Protein AF-A0A7R9KMV4-F1 (afdb_monomer)

Radius of gyration: 22.91 Å; Cα contacts (8 Å, |Δi|>4): 499; chains: 1; bounding box: 48×68×68 Å

Sequence (290 aa):
MDTVSEEDNFEALSLLNDKVLVESAANPLMDVWLGDESTVEQVLDVPVWSYELTEAKFDTLVHFEEFMIECENLLQQQLLSYEYNTFNSFLQFYQNFKKAKKSNKSLPLLDFVSNYKSRISRDSLSCVGLSISLIRKLRQMYTRFSRSIALVSCEESVKDVGAYSMQSPNNVKEHCLVCIKICIEGKREGYVLLDPGYHVSRPIIVMEDLVYPNTSWFTSSSNDKVVKEYCYQLIDHQFIGWKVRETRNGCQDEWMNLVYVKRQFAKCLTITEKRSLIYLLKSLVIRNRK

Solvent-accessible surface area (backbone atoms only — not comparable to full-atom values): 16318 Å² total; per-residue (Å²): 140,82,88,85,69,87,66,73,67,58,59,67,62,58,67,67,73,78,75,77,85,67,78,83,68,80,56,80,77,70,77,72,69,57,78,57,74,72,59,51,50,72,50,40,59,81,90,46,64,65,56,67,53,38,67,35,76,24,85,36,70,66,62,43,51,57,52,47,53,54,52,28,53,52,50,40,51,47,62,72,73,47,57,37,23,35,51,56,50,33,53,52,52,52,52,51,49,55,55,51,34,72,78,35,77,83,62,50,68,66,63,50,52,54,70,54,79,58,75,78,43,95,88,18,18,41,28,63,40,42,29,51,56,50,50,54,54,51,34,68,76,37,55,94,34,43,60,13,48,37,47,21,41,24,34,70,72,51,87,52,73,92,76,60,50,88,84,40,82,87,58,61,45,71,42,40,30,32,34,29,35,33,25,37,59,84,74,49,50,33,36,40,38,42,33,59,49,78,63,48,71,52,70,41,31,32,31,76,84,65,47,87,83,33,39,63,77,42,79,76,46,74,55,102,58,40,40,32,32,38,35,52,41,69,75,53,94,46,33,34,37,37,38,39,38,40,36,44,84,86,46,76,50,75,49,35,24,44,33,40,64,42,37,27,44,66,43,47,46,55,31,29,50,35,43,50,59,68,49,62,75,85,48,58,42,76,52,71,88,126

Nearest PDB structures (foldseek):
  3bdr-assembly1_A-2  TM=3.701E-01  e=1.366E-01  Synechococcus elongatus
  1ck3-assembly1_A  TM=3.708E-01  e=4.751E-01  Escherichia coli
  5eua-assembly2_B  TM=3.567E-01  e=4.490E-01  Pseudomonas aeruginosa
  4rx2-assembly7_G  TM=3.668E-01  e=7.064E-01  Escherichia coli
  4rx2-assembly8_H  TM=3.661E-01  e=7.911E-01  Escherichia coli

Mean predicted aligned error: 9.51 Å

Foldseek 3Di:
DDDDDPPVVVVVVVVVVPPPPDDDPPPPVVLQAQDDPVSLLVLFDFWDFDDFFDAPEAQAPVSVVVVQVVLLVLLLVLQVVDWAFCQVQLVVLVVVVVVVCVVPVPDDSSNSLSPDFFDDDRNHDAQVRSQVVSLVVSCVVCVVQNRQKAKWFKFPQDPDPPPDDSRPSPGARQHIWIKGWHDYNNHKTWIWTRGSNLPQSHIAIETQVCDPVHDAKDWRDDDPFKTKIWGWYDPDPFWIWIKIWIQGPNDIDIGIMIIGRGGHGDRCRSGNSSCLNRPDPVSRDTDHDD

Organism: NCBI:txid1979941

Structure (mmCIF, N/CA/C/O backbone):
data_AF-A0A7R9KMV4-F1
#
_entry.id   AF-A0A7R9KMV4-F1
#
loop_
_atom_site.group_PDB
_atom_site.id
_atom_site.type_symbol
_atom_site.label_atom_id
_atom_site.label_alt_id
_atom_site.label_comp_id
_atom_site.label_asym_id
_atom_site.label_entity_id
_atom_site.label_seq_id
_atom_site.pdbx_PDB_ins_code
_atom_site.Cartn_x
_atom_site.Cartn_y
_atom_site.Cartn_z
_atom_site.occupancy
_atom_site.B_iso_or_equiv
_atom_site.auth_seq_id
_atom_site.auth_comp_id
_atom_site.auth_asym_id
_atom_site.auth_atom_id
_atom_site.pdbx_PDB_model_num
ATOM 1 N N . MET A 1 1 ? -17.378 51.152 -34.901 1.00 34.78 1 MET A N 1
ATOM 2 C CA . MET A 1 1 ? -16.711 50.988 -36.203 1.00 34.78 1 MET A CA 1
ATOM 3 C C . MET A 1 1 ? -15.228 51.017 -35.883 1.00 34.78 1 MET A C 1
ATOM 5 O O . MET A 1 1 ? -14.754 52.068 -35.488 1.00 34.78 1 MET A O 1
ATOM 9 N N . ASP A 1 2 ? -14.518 49.900 -35.763 1.00 30.31 2 ASP A N 1
ATOM 10 C CA . ASP A 1 2 ? -14.729 48.623 -36.442 1.00 30.31 2 ASP A CA 1
ATOM 11 C C . ASP A 1 2 ? -14.368 47.412 -35.577 1.00 30.31 2 ASP A C 1
ATOM 13 O O . ASP A 1 2 ? -13.451 47.428 -34.760 1.00 30.31 2 ASP A O 1
ATOM 17 N N . THR A 1 3 ? -15.182 46.381 -35.768 1.00 34.19 3 THR A N 1
ATOM 18 C CA . THR A 1 3 ? -15.033 44.999 -35.327 1.00 34.19 3 THR A CA 1
ATOM 19 C C . THR A 1 3 ? -13.904 44.330 -36.104 1.00 34.19 3 THR A C 1
ATOM 21 O O . THR A 1 3 ? -13.946 44.325 -37.332 1.00 34.19 3 THR A O 1
ATOM 24 N N . VAL A 1 4 ? -12.948 43.717 -35.407 1.00 32.62 4 VAL A N 1
ATOM 25 C CA . VAL A 1 4 ? -12.066 42.705 -36.004 1.00 32.62 4 VAL A CA 1
ATOM 26 C C . VAL A 1 4 ? -12.591 41.344 -35.554 1.00 32.62 4 VAL A C 1
ATOM 28 O O . VAL A 1 4 ? -12.747 41.094 -34.360 1.00 32.62 4 VAL A O 1
ATOM 31 N N . SER A 1 5 ? -12.980 40.543 -36.540 1.00 33.44 5 SER A N 1
ATOM 32 C CA . SER A 1 5 ? -13.696 39.271 -36.464 1.00 33.44 5 SER A CA 1
ATOM 33 C C . SER A 1 5 ? -12.837 38.121 -35.933 1.00 33.44 5 SER A C 1
ATOM 35 O O . SER A 1 5 ? -11.661 38.003 -36.259 1.00 33.44 5 SER A O 1
ATOM 37 N N . GLU A 1 6 ? -13.466 37.219 -35.176 1.00 35.38 6 GLU A N 1
ATOM 38 C CA . GLU A 1 6 ? -12.900 35.973 -34.627 1.00 35.38 6 GLU A CA 1
ATOM 39 C C . GLU A 1 6 ? -12.512 34.912 -35.687 1.00 35.38 6 GLU A C 1
ATOM 41 O O . GLU A 1 6 ? -12.097 33.812 -35.328 1.00 35.38 6 GLU A O 1
ATOM 46 N N . GLU A 1 7 ? -12.590 35.221 -36.985 1.00 38.09 7 GLU A N 1
ATOM 47 C CA . GLU A 1 7 ? -12.263 34.284 -38.074 1.00 38.09 7 GLU A CA 1
ATOM 48 C C . GLU A 1 7 ? -10.771 34.275 -38.468 1.00 38.09 7 GLU A C 1
ATOM 50 O O . GLU A 1 7 ? -10.280 33.252 -38.943 1.00 38.09 7 GLU A O 1
ATOM 55 N N . ASP A 1 8 ? -9.992 35.317 -38.149 1.00 32.09 8 ASP A N 1
ATOM 56 C CA . ASP A 1 8 ? -8.563 35.386 -38.525 1.00 32.09 8 ASP A CA 1
ATOM 57 C C . ASP A 1 8 ? -7.631 34.553 -37.620 1.00 32.09 8 ASP A C 1
ATOM 59 O O . ASP A 1 8 ? -6.451 34.361 -37.921 1.00 32.09 8 ASP A O 1
ATOM 63 N N . ASN A 1 9 ? -8.144 34.002 -36.514 1.00 34.03 9 ASN A N 1
ATOM 64 C CA . ASN A 1 9 ? -7.362 33.156 -35.602 1.00 34.03 9 ASN A CA 1
ATOM 65 C C . ASN A 1 9 ? -7.438 31.654 -35.936 1.00 34.03 9 ASN A C 1
ATOM 67 O O . ASN A 1 9 ? -6.667 30.866 -35.384 1.00 34.03 9 ASN A O 1
ATOM 71 N N . PHE A 1 10 ? -8.337 31.242 -36.839 1.00 31.05 10 PHE A N 1
ATOM 72 C CA . PHE A 1 10 ? -8.499 29.834 -37.222 1.00 31.05 10 PHE A CA 1
ATOM 73 C C . PHE A 1 10 ? -7.605 29.414 -38.401 1.00 31.05 10 PHE A C 1
ATOM 75 O O . PHE A 1 10 ? -7.193 28.254 -38.466 1.00 31.05 10 PHE A O 1
ATOM 82 N N . GLU A 1 11 ? -7.200 30.337 -39.279 1.00 32.22 11 GLU A N 1
ATOM 83 C CA . GLU A 1 11 ? -6.278 30.017 -40.382 1.00 32.22 11 GLU A CA 1
ATOM 84 C C . GLU A 1 11 ? -4.815 29.884 -39.929 1.00 32.22 11 GLU A C 1
ATOM 86 O O . GLU A 1 11 ? -4.096 29.013 -40.429 1.00 32.22 11 GLU A O 1
ATOM 91 N N . ALA A 1 12 ? -4.386 30.635 -38.907 1.00 30.56 12 ALA A N 1
ATOM 92 C CA . ALA A 1 12 ? -3.025 30.548 -38.364 1.00 30.56 12 ALA A CA 1
ATOM 93 C C . ALA A 1 12 ? -2.737 29.220 -37.630 1.00 30.56 12 ALA A C 1
ATOM 95 O O . ALA A 1 12 ? -1.588 28.782 -37.573 1.00 30.56 12 ALA A O 1
ATOM 96 N N . LEU A 1 13 ? -3.771 28.545 -37.112 1.00 29.30 13 LEU A N 1
ATOM 97 C CA . LEU A 1 13 ? -3.656 27.232 -36.462 1.00 29.30 13 LEU A CA 1
ATOM 98 C C . LEU A 1 13 ? -3.718 26.057 -37.451 1.00 29.30 13 LEU A C 1
ATOM 100 O O . LEU A 1 13 ? -3.206 24.982 -37.142 1.00 29.30 13 LEU A O 1
ATOM 104 N N . SER A 1 14 ? -4.276 26.255 -38.651 1.00 30.09 14 SER A N 1
ATOM 105 C CA . SER A 1 14 ? -4.296 25.221 -39.699 1.00 30.09 14 SER A CA 1
ATOM 106 C C . SER A 1 14 ? -2.956 25.098 -40.441 1.00 30.09 14 SER A C 1
ATOM 108 O O . SER A 1 14 ? -2.547 24.000 -40.807 1.00 30.09 14 SER A O 1
ATOM 110 N N . LEU A 1 15 ? -2.203 26.198 -40.561 1.00 28.69 15 LEU A N 1
ATOM 111 C CA . LEU A 1 15 ? -0.909 26.245 -41.257 1.00 28.69 15 LEU A CA 1
ATOM 112 C C . LEU A 1 15 ? 0.286 25.770 -40.409 1.00 28.69 15 LEU A C 1
ATOM 114 O O . LEU A 1 15 ? 1.384 25.587 -40.937 1.00 28.69 15 LEU A O 1
ATOM 118 N N . LEU A 1 16 ? 0.081 25.528 -39.110 1.00 28.36 16 LEU A N 1
ATOM 119 C CA . LEU A 1 16 ? 1.081 24.946 -38.205 1.00 28.36 16 LEU A CA 1
ATOM 120 C C . LEU A 1 16 ? 1.081 23.406 -38.205 1.00 28.36 16 LEU A C 1
ATOM 122 O O . LEU A 1 16 ? 2.042 22.811 -37.719 1.00 28.36 16 LEU A O 1
ATOM 126 N N . ASN A 1 17 ? 0.064 22.764 -38.793 1.00 29.25 17 ASN A N 1
ATOM 127 C CA . ASN A 1 17 ? -0.030 21.301 -38.870 1.00 29.25 17 ASN A CA 1
ATOM 128 C C . ASN A 1 17 ? 0.639 20.680 -40.113 1.00 29.25 17 ASN A C 1
ATOM 130 O O . ASN A 1 17 ? 0.925 19.487 -40.090 1.00 29.25 17 ASN A O 1
ATOM 134 N N . ASP A 1 18 ? 0.974 21.464 -41.146 1.00 29.83 18 ASP A N 1
ATOM 135 C CA . ASP A 1 18 ? 1.404 20.916 -42.449 1.00 29.83 18 ASP A CA 1
ATOM 136 C C . ASP A 1 18 ? 2.897 21.092 -42.796 1.00 29.83 18 ASP A C 1
ATOM 138 O O . ASP A 1 18 ? 3.320 20.793 -43.914 1.00 29.83 18 ASP A O 1
ATOM 142 N N . LYS A 1 19 ? 3.754 21.528 -41.859 1.00 30.42 19 LYS A N 1
ATOM 143 C CA . LYS A 1 19 ? 5.205 21.691 -42.121 1.00 30.42 19 LYS A CA 1
ATOM 144 C C . LYS A 1 19 ? 6.145 21.190 -41.024 1.00 30.42 19 LYS A C 1
ATOM 146 O O . LYS A 1 19 ? 7.187 21.786 -40.766 1.00 30.42 19 LYS A O 1
ATOM 151 N N . VAL A 1 20 ? 5.847 20.023 -40.460 1.00 29.22 20 VAL A N 1
ATOM 152 C CA . VAL A 1 20 ? 6.856 19.209 -39.759 1.00 29.22 20 VAL A CA 1
ATOM 153 C C . VAL A 1 20 ? 6.939 17.835 -40.428 1.00 29.22 20 VAL A C 1
ATOM 155 O O . VAL A 1 20 ? 6.705 16.794 -39.827 1.00 29.22 20 VAL A O 1
ATOM 158 N N . LEU A 1 21 ? 7.304 17.836 -41.715 1.00 29.38 21 LEU A N 1
ATOM 159 C CA . LEU A 1 21 ? 7.991 16.698 -42.327 1.00 29.38 21 LEU A CA 1
ATOM 160 C C . LEU A 1 21 ? 9.414 16.678 -41.760 1.00 29.38 21 LEU A C 1
ATOM 162 O O . LEU A 1 21 ? 10.356 17.190 -42.360 1.00 29.38 21 LEU A O 1
ATOM 166 N N . VAL A 1 22 ? 9.550 16.138 -40.551 1.00 29.02 22 VAL A N 1
ATOM 167 C CA . VAL A 1 22 ? 10.846 15.718 -40.024 1.00 29.02 22 VAL A CA 1
ATOM 168 C C . VAL A 1 22 ? 11.138 14.369 -40.657 1.00 29.02 22 VAL A C 1
ATOM 170 O O . VAL A 1 22 ? 10.465 13.378 -40.376 1.00 29.02 22 VAL A O 1
ATOM 173 N N . GLU A 1 23 ? 12.129 14.357 -41.545 1.00 26.62 23 GLU A N 1
ATOM 174 C CA . GLU A 1 23 ? 12.799 13.141 -41.991 1.00 26.62 23 GLU A CA 1
ATOM 175 C C . GLU A 1 23 ? 13.057 12.234 -40.784 1.00 26.62 23 GLU A C 1
ATOM 177 O O . GLU A 1 23 ? 13.627 12.652 -39.771 1.00 26.62 23 GLU A O 1
ATOM 182 N N . SER A 1 24 ? 12.586 10.991 -40.879 1.00 33.09 24 SER A N 1
ATOM 183 C CA . SER A 1 24 ? 12.636 10.008 -39.806 1.00 33.09 24 SER A CA 1
ATOM 184 C C . SER A 1 24 ? 14.079 9.587 -39.512 1.00 33.09 24 SER A C 1
ATOM 186 O O . SER A 1 24 ? 14.555 8.544 -39.963 1.00 33.09 24 SER A O 1
ATOM 188 N N . ALA A 1 25 ? 14.781 10.365 -38.699 1.00 30.97 25 ALA A N 1
ATOM 189 C CA . ALA A 1 25 ? 15.818 9.810 -37.852 1.00 30.97 25 ALA A CA 1
ATOM 190 C C . ALA A 1 25 ? 15.092 9.067 -36.723 1.00 30.97 25 ALA A C 1
ATOM 192 O O . ALA A 1 25 ? 14.389 9.690 -35.927 1.00 30.97 25 ALA A O 1
ATOM 193 N N . ALA A 1 26 ? 15.194 7.734 -36.704 1.00 33.78 26 ALA A N 1
ATOM 194 C CA . ALA A 1 26 ? 14.570 6.876 -35.700 1.00 33.78 26 ALA A CA 1
ATOM 195 C C . ALA A 1 26 ? 14.768 7.465 -34.294 1.00 33.78 26 ALA A C 1
ATOM 197 O O . ALA A 1 26 ? 15.895 7.557 -33.802 1.00 33.78 26 ALA A O 1
ATOM 198 N N . ASN A 1 27 ? 13.675 7.912 -33.673 1.00 34.12 27 ASN A N 1
ATOM 199 C CA . ASN A 1 27 ? 13.709 8.484 -32.338 1.00 34.12 27 ASN A CA 1
ATOM 200 C C . ASN A 1 27 ? 14.067 7.350 -31.356 1.00 34.12 27 ASN A C 1
ATOM 202 O O . ASN A 1 27 ? 13.247 6.452 -31.165 1.00 34.12 27 ASN A O 1
ATOM 206 N N . PRO A 1 28 ? 15.250 7.340 -30.712 1.00 40.59 28 PRO A N 1
ATOM 207 C CA . PRO A 1 28 ? 15.721 6.189 -29.928 1.00 40.59 28 PRO A CA 1
ATOM 208 C C . PRO A 1 28 ? 14.889 5.898 -28.670 1.00 40.59 28 PRO A C 1
ATOM 210 O O . PRO A 1 28 ? 15.151 4.914 -27.974 1.00 40.59 28 PRO A O 1
ATOM 213 N N . LEU A 1 29 ? 13.947 6.789 -28.340 1.00 37.91 29 LEU A N 1
ATOM 214 C CA . LEU A 1 29 ? 12.967 6.635 -27.267 1.00 37.91 29 LEU A CA 1
ATOM 215 C C . LEU A 1 29 ? 11.721 5.846 -27.713 1.00 37.91 29 LEU A C 1
ATOM 217 O O . LEU A 1 29 ? 11.036 5.289 -26.863 1.00 37.91 29 LEU A O 1
ATOM 221 N N . MET A 1 30 ? 11.446 5.755 -29.021 1.00 36.53 30 MET A N 1
ATOM 222 C CA . MET A 1 30 ? 10.344 4.956 -29.583 1.00 36.53 30 MET A CA 1
ATOM 223 C C . MET A 1 30 ? 10.686 3.455 -29.698 1.00 36.53 30 MET A C 1
ATOM 225 O O . MET A 1 30 ? 9.795 2.623 -29.802 1.00 36.53 30 MET A O 1
ATOM 229 N N . ASP A 1 31 ? 11.962 3.079 -29.594 1.00 38.81 31 ASP A N 1
ATOM 230 C CA . ASP A 1 31 ? 12.408 1.676 -29.675 1.00 38.81 31 ASP A CA 1
ATOM 231 C C . ASP A 1 31 ? 12.266 0.890 -28.350 1.00 38.81 31 ASP A C 1
ATOM 233 O O . ASP A 1 31 ? 12.682 -0.267 -28.262 1.00 38.81 31 ASP A O 1
ATOM 237 N N . VAL A 1 32 ? 11.735 1.514 -27.291 1.00 49.75 32 VAL A N 1
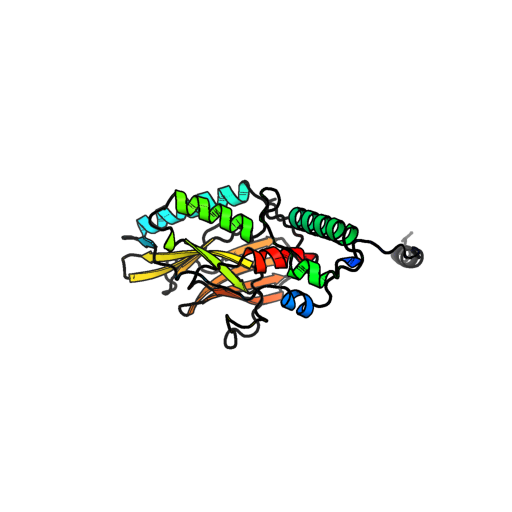ATOM 238 C CA . VAL A 1 32 ? 11.597 0.914 -25.943 1.00 49.75 32 VAL A CA 1
ATOM 239 C C . VAL A 1 32 ? 10.159 0.448 -25.665 1.00 49.75 32 VAL A C 1
ATOM 241 O O . VAL A 1 32 ? 9.848 -0.023 -24.575 1.00 49.75 32 VAL A O 1
ATOM 244 N N . TRP A 1 33 ? 9.265 0.553 -26.647 1.00 54.38 33 TRP A N 1
ATOM 245 C CA . TRP A 1 33 ? 7.858 0.211 -26.471 1.00 54.38 33 TRP A CA 1
ATOM 246 C C . TRP A 1 33 ? 7.615 -1.286 -26.657 1.00 54.38 33 TRP A C 1
ATOM 248 O O . TRP A 1 33 ? 7.726 -1.825 -27.757 1.00 54.38 33 TRP A O 1
ATOM 258 N N . LEU A 1 34 ? 7.268 -1.959 -25.561 1.00 50.22 34 LEU A N 1
ATOM 259 C CA . LEU A 1 34 ? 6.849 -3.357 -25.547 1.00 50.22 34 LEU A CA 1
ATOM 260 C C . LEU A 1 34 ? 5.349 -3.485 -25.845 1.00 50.22 34 LEU A C 1
ATOM 262 O O . LEU A 1 34 ? 4.592 -3.857 -24.963 1.00 50.22 34 LEU A O 1
ATOM 266 N N . GLY A 1 35 ? 4.933 -3.186 -27.078 1.00 51.22 35 GLY A N 1
ATOM 267 C CA . GLY A 1 35 ? 3.621 -3.597 -27.603 1.00 51.22 35 GLY A CA 1
ATOM 268 C C . GLY A 1 35 ? 2.397 -3.253 -26.735 1.00 51.22 35 GLY A C 1
ATOM 269 O O . GLY A 1 35 ? 2.395 -2.274 -25.990 1.00 51.22 35 GLY A O 1
ATOM 270 N N . ASP A 1 36 ? 1.327 -4.034 -26.896 1.00 55.69 36 ASP A N 1
ATOM 271 C CA . ASP A 1 36 ? 0.109 -3.934 -26.086 1.00 55.69 36 ASP A CA 1
ATOM 272 C C . ASP A 1 36 ? 0.334 -4.404 -24.631 1.00 55.69 36 ASP A C 1
ATOM 274 O O . ASP A 1 36 ? 1.331 -5.052 -24.306 1.00 55.69 36 ASP A O 1
ATOM 278 N N . GLU A 1 37 ? -0.604 -4.090 -23.732 1.00 59.38 37 GLU A N 1
ATOM 279 C CA . GLU A 1 37 ? -0.518 -4.458 -22.306 1.00 59.38 37 GLU A CA 1
ATOM 280 C C . GLU A 1 37 ? -0.293 -5.965 -22.090 1.00 59.38 37 GLU A C 1
ATOM 282 O O . GLU A 1 37 ? 0.432 -6.354 -21.173 1.00 59.38 37 GLU A O 1
ATOM 287 N N . SER A 1 38 ? -0.812 -6.804 -22.993 1.00 60.34 38 SER A N 1
ATOM 288 C CA . SER A 1 38 ? -0.684 -8.262 -22.930 1.00 60.34 38 SER A CA 1
ATOM 289 C C . SER A 1 38 ? 0.759 -8.750 -23.098 1.00 60.34 38 SER A C 1
ATOM 291 O O . SER A 1 38 ? 1.150 -9.768 -22.526 1.00 60.34 38 SER A O 1
ATOM 293 N N . THR A 1 39 ? 1.585 -8.008 -23.838 1.00 66.56 39 THR A N 1
ATOM 294 C CA . THR A 1 39 ? 3.001 -8.330 -24.065 1.00 66.56 39 THR A CA 1
ATOM 295 C C . THR A 1 39 ? 3.858 -7.981 -22.844 1.00 66.56 39 THR A C 1
ATOM 297 O O . THR A 1 39 ? 4.822 -8.679 -22.519 1.00 66.56 39 THR A O 1
ATOM 300 N N . VAL A 1 40 ? 3.479 -6.926 -22.119 1.00 64.62 40 VAL A N 1
ATOM 301 C CA . VAL A 1 40 ? 4.131 -6.493 -20.874 1.00 64.62 40 VAL A CA 1
ATOM 302 C C . VAL A 1 40 ? 3.860 -7.466 -19.725 1.00 64.62 40 VAL A C 1
ATOM 304 O O . VAL A 1 40 ? 4.732 -7.698 -18.890 1.00 64.62 40 VAL A O 1
ATOM 307 N N . GLU A 1 41 ? 2.674 -8.063 -19.674 1.00 70.25 41 GLU A N 1
ATOM 308 C CA . GLU A 1 41 ? 2.300 -9.013 -18.621 1.00 70.25 41 GLU A CA 1
ATOM 309 C C . GLU A 1 41 ? 3.073 -10.331 -18.711 1.00 70.25 41 GLU A C 1
ATOM 311 O O . GLU A 1 41 ? 3.470 -10.886 -17.687 1.00 70.25 41 GLU A O 1
ATOM 316 N N . GLN A 1 42 ? 3.395 -10.780 -19.926 1.00 74.25 42 GLN A N 1
ATOM 317 C CA . GLN A 1 42 ? 4.130 -12.027 -20.169 1.00 74.25 42 GLN A CA 1
ATOM 318 C C . GLN A 1 42 ? 5.558 -12.032 -19.604 1.00 74.25 42 GLN A C 1
ATOM 320 O O . GLN A 1 42 ? 6.136 -13.097 -19.392 1.00 74.25 42 GLN A O 1
ATOM 325 N N . VAL A 1 43 ? 6.143 -10.855 -19.366 1.00 79.81 43 VAL A N 1
ATOM 326 C CA . VAL A 1 43 ? 7.521 -10.711 -18.866 1.00 79.81 43 VAL A CA 1
ATOM 327 C C . VAL A 1 43 ? 7.597 -10.426 -17.363 1.00 79.81 43 VAL A C 1
ATOM 329 O O . VAL A 1 43 ? 8.699 -10.253 -16.819 1.00 79.81 43 VAL A O 1
ATOM 332 N N . LEU A 1 44 ? 6.451 -10.353 -16.680 1.00 83.06 44 LEU A N 1
ATOM 333 C CA . LEU A 1 44 ? 6.371 -10.229 -15.227 1.00 83.06 44 LEU A CA 1
ATOM 334 C C . LEU A 1 44 ? 6.390 -11.610 -14.564 1.00 83.06 44 LEU A C 1
ATOM 336 O O . LEU A 1 44 ? 5.920 -12.607 -15.103 1.00 83.06 44 LEU A O 1
ATOM 340 N N . ASP A 1 45 ? 6.948 -11.662 -13.358 1.00 84.06 45 ASP A N 1
ATOM 341 C CA . ASP A 1 45 ? 6.909 -12.871 -12.541 1.00 84.06 45 ASP A CA 1
ATOM 342 C C . ASP A 1 45 ? 5.474 -13.208 -12.103 1.00 84.06 45 ASP A C 1
ATOM 344 O O . ASP A 1 45 ? 4.662 -12.321 -11.841 1.00 84.06 45 ASP A O 1
ATOM 348 N N . VAL A 1 46 ? 5.203 -14.494 -11.861 1.00 84.06 46 VAL A N 1
ATOM 349 C CA . VAL A 1 46 ? 3.982 -14.909 -11.154 1.00 84.06 46 VAL A CA 1
ATOM 350 C C . VAL A 1 46 ? 4.002 -14.368 -9.712 1.00 84.06 46 VAL A C 1
ATOM 352 O O . VAL A 1 46 ? 5.027 -14.514 -9.025 1.00 84.06 46 VAL A O 1
ATOM 355 N N . PRO A 1 47 ? 2.891 -13.784 -9.219 1.00 86.06 47 PRO A N 1
ATOM 356 C CA . PRO A 1 47 ? 2.740 -13.367 -7.830 1.00 86.06 47 PRO A CA 1
ATOM 357 C C . PRO A 1 47 ? 3.083 -14.462 -6.814 1.00 86.06 47 PRO A C 1
ATOM 359 O O . PRO A 1 47 ? 2.663 -15.611 -6.932 1.00 86.06 47 PRO A O 1
ATOM 362 N N . VAL A 1 48 ? 3.846 -14.090 -5.782 1.00 88.94 48 VAL A N 1
ATOM 363 C CA . VAL A 1 48 ? 4.188 -14.970 -4.657 1.00 88.94 48 VAL A CA 1
ATOM 364 C C . VAL A 1 48 ? 3.950 -14.235 -3.348 1.00 88.94 48 VAL A C 1
ATOM 366 O O . VAL A 1 48 ? 4.359 -13.080 -3.176 1.00 88.94 48 VAL A O 1
ATOM 369 N N . TRP A 1 49 ? 3.342 -14.951 -2.408 1.00 91.81 49 TRP A N 1
ATOM 370 C CA . TRP A 1 49 ? 3.079 -14.487 -1.055 1.00 91.81 49 TRP A CA 1
ATOM 371 C C . TRP A 1 49 ? 3.867 -15.310 -0.045 1.00 91.81 49 TRP A C 1
ATOM 373 O O . TRP A 1 49 ? 4.016 -16.521 -0.210 1.00 91.81 49 TRP A O 1
ATOM 383 N N . SER A 1 50 ? 4.384 -14.653 0.991 1.00 93.06 50 SER A N 1
ATOM 384 C CA . SER A 1 50 ? 5.167 -15.312 2.036 1.00 93.06 50 SER A CA 1
ATOM 385 C C . SER A 1 50 ? 4.267 -15.775 3.189 1.00 93.06 50 SER A C 1
ATOM 387 O O . SER A 1 50 ? 3.447 -16.678 3.016 1.00 93.06 50 SER A O 1
ATOM 389 N N . TYR A 1 51 ? 4.419 -15.194 4.376 1.00 93.38 51 TYR A N 1
ATOM 390 C CA . TYR A 1 51 ? 3.665 -15.576 5.564 1.00 93.38 51 TYR A CA 1
ATOM 391 C C . TYR A 1 51 ? 2.327 -14.845 5.657 1.00 93.38 51 TYR A C 1
ATOM 393 O O . TYR A 1 51 ? 2.144 -13.745 5.133 1.00 93.38 51 TYR A O 1
ATOM 401 N N . GLU A 1 52 ? 1.412 -15.487 6.374 1.00 96.31 52 GLU A N 1
ATOM 402 C CA . GLU A 1 52 ? 0.150 -14.913 6.827 1.00 96.31 52 GLU A CA 1
ATOM 403 C C . GLU A 1 52 ? 0.382 -13.905 7.951 1.00 96.31 52 GLU A C 1
ATOM 405 O O . GLU A 1 52 ? 1.215 -14.140 8.837 1.00 96.31 52 GLU A O 1
ATOM 410 N N . LEU A 1 53 ? -0.308 -12.765 7.869 1.00 96.00 53 LEU A N 1
ATOM 411 C CA . LEU A 1 53 ? -0.178 -11.687 8.845 1.00 96.00 53 LEU A CA 1
ATOM 412 C C . LEU A 1 53 ? -0.741 -12.140 10.196 1.00 96.00 53 LEU A C 1
ATOM 414 O O . LEU A 1 53 ? -1.816 -12.729 10.274 1.00 96.00 53 LEU A O 1
ATOM 418 N N . THR A 1 54 ? -0.019 -11.826 11.268 1.00 96.56 54 THR A N 1
ATOM 419 C CA . THR A 1 54 ? -0.508 -12.002 12.643 1.00 96.56 54 THR A CA 1
ATOM 420 C C . THR A 1 54 ? -1.180 -10.727 13.133 1.00 96.56 54 THR A C 1
ATOM 422 O O . THR A 1 54 ? -0.845 -9.645 12.670 1.00 96.56 54 THR A O 1
ATOM 425 N N . GLU A 1 55 ? -2.070 -10.804 14.115 1.00 97.44 55 GLU A N 1
ATOM 426 C CA . GLU A 1 55 ? -2.651 -9.593 14.708 1.00 97.44 55 GLU A CA 1
ATOM 427 C C . GLU A 1 55 ? -1.650 -8.842 15.588 1.00 97.44 55 GLU A C 1
ATOM 429 O O . GLU A 1 55 ? -0.981 -9.420 16.446 1.00 97.44 55 GLU A O 1
ATOM 434 N N . ALA A 1 56 ? -1.571 -7.527 15.406 1.00 98.19 56 ALA A N 1
ATOM 435 C CA . ALA A 1 56 ? -1.142 -6.609 16.449 1.00 98.19 56 ALA A CA 1
ATOM 436 C C . ALA A 1 56 ? -2.301 -6.444 17.441 1.00 98.19 56 ALA A C 1
ATOM 438 O O . ALA A 1 56 ? -3.365 -5.938 17.082 1.00 98.19 56 ALA A O 1
ATOM 439 N N . LYS A 1 57 ? -2.112 -6.934 18.668 1.00 98.38 57 LYS A N 1
ATOM 440 C CA . LYS A 1 57 ? -3.147 -6.928 19.705 1.00 98.38 57 LYS A CA 1
ATOM 441 C C . LYS A 1 57 ? -3.053 -5.668 20.558 1.00 98.38 57 LYS A C 1
ATOM 443 O O . LYS A 1 57 ? -1.961 -5.317 21.010 1.00 98.38 57 LYS A O 1
ATOM 448 N N . PHE A 1 58 ? -4.200 -5.043 20.793 1.00 98.38 58 PHE A N 1
ATOM 449 C CA . PHE A 1 58 ? -4.357 -3.864 21.636 1.00 98.38 58 PHE A CA 1
ATOM 450 C C . PHE A 1 58 ? -5.384 -4.156 22.725 1.00 98.38 58 PHE A C 1
ATOM 452 O O . PHE A 1 58 ? -6.505 -4.562 22.426 1.00 98.38 58 PHE A O 1
ATOM 459 N N . ASP A 1 59 ? -5.000 -3.946 23.984 1.00 97.81 59 ASP A N 1
ATOM 460 C CA . ASP A 1 59 ? -5.863 -4.257 25.132 1.00 97.81 59 ASP A CA 1
ATOM 461 C C . ASP A 1 59 ? -7.053 -3.303 25.253 1.00 97.81 59 ASP A C 1
ATOM 463 O O . ASP A 1 59 ? -8.076 -3.676 25.814 1.00 97.81 59 ASP A O 1
ATOM 467 N N . THR A 1 60 ? -6.917 -2.081 24.735 1.00 98.06 60 THR A N 1
ATOM 468 C CA . THR A 1 60 ? -7.940 -1.034 24.771 1.00 98.06 60 THR A CA 1
ATOM 469 C C . THR A 1 60 ? -7.930 -0.243 23.468 1.00 98.06 60 THR A C 1
ATOM 471 O O . THR A 1 60 ? -6.919 -0.192 22.757 1.00 98.06 60 THR A O 1
ATOM 474 N N . LEU A 1 61 ? -9.048 0.423 23.181 1.00 98.00 61 LEU A N 1
ATOM 475 C CA . LEU A 1 61 ? -9.150 1.370 22.072 1.00 98.00 61 LEU A CA 1
ATOM 476 C C . LEU A 1 61 ? -8.157 2.540 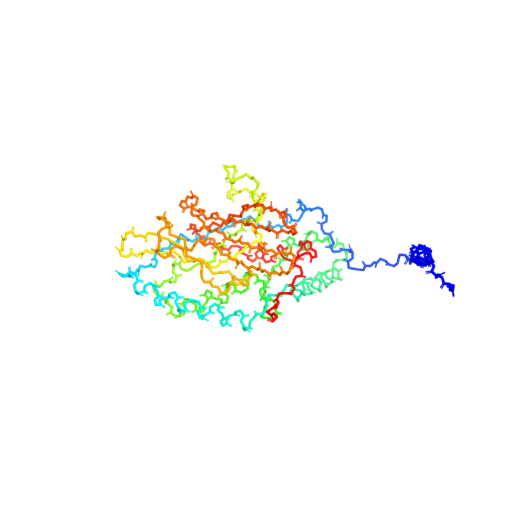22.202 1.00 98.00 61 LEU A C 1
ATOM 478 O O . LEU A 1 61 ? -7.561 2.936 21.209 1.00 98.00 61 LEU A O 1
ATOM 482 N N . VAL A 1 62 ? -7.899 3.015 23.424 1.00 98.25 62 VAL A N 1
ATOM 483 C CA . VAL A 1 62 ? -6.952 4.114 23.689 1.00 98.25 62 VAL A CA 1
ATOM 484 C C . VAL A 1 62 ? -5.528 3.747 23.259 1.00 98.25 62 VAL A C 1
ATOM 486 O O . VAL A 1 62 ? -4.893 4.502 22.530 1.00 98.25 62 VAL A O 1
ATOM 489 N N . HIS A 1 63 ? -5.038 2.554 23.620 1.00 98.12 63 HIS A N 1
ATOM 490 C CA . HIS A 1 63 ? -3.707 2.105 23.186 1.00 98.12 63 HIS A CA 1
ATOM 491 C C . HIS A 1 63 ? -3.609 1.950 21.663 1.00 98.12 63 HIS A C 1
ATOM 493 O O . HIS A 1 63 ? -2.537 2.119 21.079 1.00 98.12 63 HIS A O 1
ATOM 499 N N . PHE A 1 64 ? -4.717 1.585 21.012 1.00 98.56 64 PHE A N 1
ATOM 500 C CA . PHE A 1 64 ? -4.779 1.550 19.559 1.00 98.56 64 PHE A CA 1
ATOM 501 C C . PHE A 1 64 ? -4.711 2.965 18.964 1.00 98.56 64 PHE A C 1
ATOM 503 O O . PHE A 1 64 ? -3.941 3.190 18.037 1.00 98.56 64 PHE A O 1
ATOM 510 N N . GLU A 1 65 ? -5.450 3.931 19.505 1.00 98.38 65 GLU A N 1
ATOM 511 C CA . GLU A 1 65 ? -5.432 5.328 19.049 1.00 98.38 65 GLU A CA 1
ATOM 512 C C . GLU A 1 65 ? -4.050 5.980 19.200 1.00 98.38 65 GLU A C 1
ATOM 514 O O . GLU A 1 65 ? -3.578 6.638 18.273 1.00 98.38 65 GLU A O 1
ATOM 519 N N . GLU A 1 66 ? -3.352 5.739 20.312 1.00 98.00 66 GLU A N 1
ATOM 520 C CA . GLU A 1 66 ? -1.967 6.190 20.518 1.00 98.00 66 GLU A CA 1
ATOM 521 C C . GLU A 1 66 ? -1.026 5.624 19.444 1.00 98.00 66 GLU A C 1
ATOM 523 O O . GLU A 1 66 ? -0.277 6.363 18.799 1.00 98.00 66 GLU A O 1
ATOM 528 N N . PHE A 1 67 ? -1.129 4.319 19.176 1.00 98.12 67 PHE A N 1
ATOM 529 C CA . PHE A 1 67 ? -0.400 3.666 18.090 1.00 98.12 67 PHE A CA 1
ATOM 530 C C . PHE A 1 67 ? -0.730 4.274 16.719 1.00 98.12 67 PHE A C 1
ATOM 532 O O . PHE A 1 67 ? 0.152 4.423 15.865 1.00 98.12 67 PHE A O 1
ATOM 539 N N . MET A 1 68 ? -1.991 4.652 16.499 1.00 98.19 68 MET A N 1
ATOM 540 C CA . MET A 1 68 ? -2.420 5.270 15.251 1.00 98.19 68 MET A CA 1
ATOM 541 C C . MET A 1 68 ? -1.817 6.656 15.038 1.00 98.19 68 MET A C 1
ATOM 543 O O . MET A 1 68 ? -1.389 6.950 13.919 1.00 98.19 68 MET A O 1
ATOM 547 N N . ILE A 1 69 ? -1.712 7.465 16.093 1.00 98.00 69 ILE A N 1
ATOM 548 C CA . ILE A 1 69 ? -1.051 8.776 16.051 1.00 98.00 69 ILE A CA 1
ATOM 549 C C . ILE A 1 69 ? 0.418 8.617 15.641 1.00 98.00 69 ILE A C 1
ATOM 551 O O . ILE A 1 69 ? 0.914 9.346 14.781 1.00 98.00 69 ILE A O 1
ATOM 555 N N . GLU A 1 70 ? 1.126 7.634 16.199 1.00 97.75 70 GLU A N 1
ATOM 556 C CA . GLU A 1 70 ? 2.523 7.376 15.835 1.00 97.75 70 GLU A CA 1
ATOM 557 C C . GLU A 1 70 ? 2.675 6.887 14.387 1.00 97.75 70 GLU A C 1
ATOM 559 O O . GLU A 1 70 ? 3.570 7.344 13.666 1.00 97.75 70 GLU A O 1
ATOM 564 N N . CYS A 1 71 ? 1.779 6.009 13.925 1.00 98.00 71 CYS A N 1
ATOM 565 C CA . CYS A 1 71 ? 1.749 5.565 12.531 1.00 98.00 71 CYS A CA 1
ATOM 566 C C . CYS A 1 71 ? 1.500 6.728 11.563 1.00 98.00 71 CYS A C 1
ATOM 568 O O . CYS A 1 71 ? 2.171 6.819 10.532 1.00 98.00 71 CYS A O 1
ATOM 570 N N . GLU A 1 72 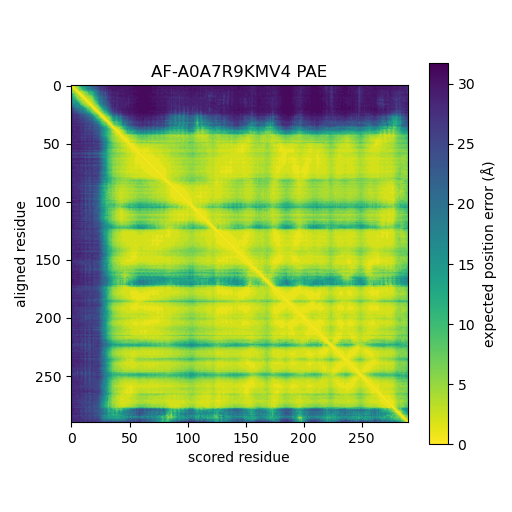? 0.558 7.616 11.886 1.00 98.25 72 GLU A N 1
ATOM 571 C CA . GLU A 1 72 ? 0.257 8.805 11.091 1.00 98.25 72 GLU A CA 1
ATOM 572 C C . GLU A 1 72 ? 1.448 9.762 11.035 1.00 98.25 72 GLU A C 1
ATOM 574 O O . GLU A 1 72 ? 1.867 10.152 9.944 1.00 98.25 72 GLU A O 1
ATOM 579 N N . ASN A 1 73 ? 2.056 10.072 12.182 1.00 97.69 73 ASN A N 1
ATOM 580 C CA . ASN A 1 73 ? 3.241 10.926 12.253 1.00 97.69 73 ASN A CA 1
ATOM 581 C C . ASN A 1 73 ? 4.377 10.379 11.382 1.00 97.69 73 ASN A C 1
ATOM 583 O O . ASN A 1 73 ? 4.997 11.116 10.611 1.00 97.69 73 ASN A O 1
ATOM 587 N N . LEU A 1 74 ? 4.633 9.072 11.455 1.00 97.31 74 LEU A N 1
ATOM 588 C CA . LEU A 1 74 ? 5.673 8.432 10.661 1.00 97.31 74 LEU A CA 1
ATOM 589 C C . LEU A 1 74 ? 5.358 8.447 9.159 1.00 97.31 74 LEU A C 1
ATOM 591 O O . LEU A 1 74 ? 6.258 8.676 8.345 1.00 97.31 74 LEU A O 1
ATOM 595 N N . LEU A 1 75 ? 4.099 8.210 8.784 1.00 97.38 75 LEU A N 1
ATOM 596 C CA . LEU A 1 75 ? 3.630 8.292 7.401 1.00 97.38 75 LEU A CA 1
ATOM 597 C C . LEU A 1 75 ? 3.803 9.710 6.849 1.00 97.38 75 LEU A C 1
ATOM 599 O O . LEU A 1 75 ? 4.385 9.882 5.781 1.00 97.38 75 LEU A O 1
ATOM 603 N N . GLN A 1 76 ? 3.372 10.732 7.586 1.00 96.25 76 GLN A N 1
ATOM 604 C CA . GLN A 1 76 ? 3.505 12.123 7.160 1.00 96.25 76 GLN A CA 1
ATOM 605 C C . GLN A 1 76 ? 4.974 12.543 7.031 1.00 96.25 76 GLN A C 1
ATOM 607 O O . GLN A 1 76 ? 5.343 13.161 6.035 1.00 96.25 76 GLN A O 1
ATOM 612 N N . GLN A 1 77 ? 5.839 12.147 7.970 1.00 95.00 77 GLN A N 1
ATOM 613 C CA . GLN A 1 77 ? 7.283 12.377 7.860 1.00 95.00 77 GLN A CA 1
ATOM 614 C C . GLN A 1 77 ? 7.885 11.699 6.623 1.00 95.00 77 GLN A C 1
ATOM 616 O O . GLN A 1 77 ? 8.732 12.291 5.956 1.00 95.00 77 GLN A O 1
ATOM 621 N N . GLN A 1 78 ? 7.459 10.474 6.294 1.00 93.06 78 GLN A N 1
ATOM 622 C CA . GLN A 1 78 ? 7.887 9.786 5.071 1.00 93.06 78 GLN A CA 1
ATOM 623 C C . GLN A 1 78 ? 7.465 10.553 3.818 1.00 93.06 78 GLN A C 1
ATOM 625 O O . GLN A 1 78 ? 8.310 10.788 2.961 1.00 93.06 78 GLN A O 1
ATOM 630 N N . LEU A 1 79 ? 6.209 10.998 3.749 1.00 92.38 79 LEU A N 1
ATOM 631 C CA . LEU A 1 79 ? 5.681 11.777 2.623 1.00 92.38 79 LEU A CA 1
ATOM 632 C C . LEU A 1 79 ? 6.340 13.153 2.464 1.00 92.38 79 LEU A C 1
ATOM 634 O O . LEU A 1 79 ? 6.311 13.716 1.378 1.00 92.38 79 LEU A O 1
ATOM 638 N N . LEU A 1 80 ? 6.910 13.710 3.536 1.00 91.44 80 LEU A N 1
ATOM 639 C CA . LEU A 1 80 ? 7.708 14.939 3.482 1.00 91.44 80 LEU A CA 1
ATOM 640 C C . LEU A 1 80 ? 9.171 14.682 3.099 1.00 91.44 80 LEU A C 1
ATOM 642 O O . LEU A 1 80 ? 9.819 15.556 2.537 1.00 91.44 80 LEU A O 1
ATOM 646 N N . SER A 1 81 ? 9.707 13.509 3.441 1.00 90.50 81 SER A N 1
ATOM 647 C CA . SER A 1 81 ? 11.124 13.180 3.227 1.00 90.50 81 SER A CA 1
ATOM 648 C C . SER A 1 81 ? 11.402 12.590 1.848 1.00 90.50 81 SER A C 1
ATOM 650 O O . SER A 1 81 ? 12.548 12.601 1.401 1.00 90.50 81 SER A O 1
ATOM 652 N N . TYR A 1 82 ? 10.386 12.005 1.215 1.00 88.56 82 TYR A N 1
ATOM 653 C CA . TYR A 1 82 ? 10.533 11.237 -0.009 1.00 88.56 82 TYR A CA 1
ATOM 654 C C . TYR A 1 82 ? 9.407 11.546 -0.986 1.00 88.56 82 TYR A C 1
ATOM 656 O O . TYR A 1 82 ? 8.231 11.449 -0.646 1.00 88.56 82 TYR A O 1
ATOM 664 N N . GLU A 1 83 ? 9.791 11.836 -2.222 1.00 85.44 83 GLU A N 1
ATOM 665 C CA . GLU A 1 83 ? 8.867 11.982 -3.341 1.00 85.44 83 GLU A CA 1
ATOM 666 C C . GLU A 1 83 ? 8.654 10.630 -4.027 1.00 85.44 83 GLU A C 1
ATOM 668 O O . GLU A 1 83 ? 9.574 9.806 -4.116 1.00 85.44 83 GLU A O 1
ATOM 673 N N . TYR A 1 84 ? 7.453 10.410 -4.571 1.00 88.06 84 TYR A N 1
ATOM 674 C CA . TYR A 1 84 ? 7.272 9.319 -5.525 1.00 88.06 84 TYR A CA 1
ATOM 675 C C . TYR A 1 84 ? 7.921 9.720 -6.844 1.00 88.06 84 TYR A C 1
ATOM 677 O O . TYR A 1 84 ? 7.532 10.717 -7.459 1.00 88.06 84 TYR A O 1
ATOM 685 N N . ASN A 1 85 ? 8.878 8.915 -7.293 1.00 86.44 85 ASN A N 1
ATOM 686 C CA . ASN A 1 85 ? 9.614 9.137 -8.525 1.00 86.44 85 ASN A CA 1
ATOM 687 C C . ASN A 1 85 ? 10.060 7.798 -9.123 1.00 86.44 85 ASN A C 1
ATOM 689 O O . ASN A 1 85 ? 10.897 7.094 -8.557 1.00 86.44 85 ASN A O 1
ATOM 693 N N . THR A 1 86 ? 9.543 7.470 -10.302 1.00 87.00 86 THR A N 1
ATOM 694 C CA . THR A 1 86 ? 9.935 6.295 -11.104 1.00 87.00 86 THR A CA 1
ATOM 695 C C . THR A 1 86 ? 10.805 6.664 -12.309 1.00 87.00 86 THR A C 1
ATOM 697 O O . THR A 1 86 ? 11.361 5.782 -12.965 1.00 87.00 86 THR A O 1
ATOM 700 N N . PHE A 1 87 ? 10.969 7.959 -12.600 1.00 86.31 87 PHE A N 1
ATOM 701 C CA . PHE A 1 87 ? 11.676 8.448 -13.783 1.00 86.31 87 PHE A CA 1
ATOM 702 C C . PHE A 1 87 ? 13.164 8.088 -13.760 1.00 86.31 87 PHE A C 1
ATOM 704 O O . PHE A 1 87 ? 13.716 7.612 -14.753 1.00 86.31 87 PHE A O 1
ATOM 711 N N . ASN A 1 88 ? 13.815 8.255 -12.610 1.00 85.94 88 ASN A N 1
ATOM 712 C CA . ASN A 1 88 ? 15.226 7.905 -12.457 1.00 85.94 88 ASN A CA 1
ATOM 713 C C . ASN A 1 88 ? 15.445 6.386 -12.586 1.00 85.94 88 ASN A C 1
ATOM 715 O O . ASN A 1 88 ? 16.392 5.961 -13.254 1.00 85.94 88 ASN A O 1
ATOM 719 N N . SER A 1 89 ? 14.553 5.561 -12.025 1.00 88.12 89 SER A N 1
ATOM 720 C CA . SER A 1 89 ? 14.575 4.105 -12.219 1.00 88.12 89 SER A CA 1
ATOM 721 C C . SER A 1 89 ? 14.411 3.723 -13.694 1.00 88.12 89 SER A C 1
ATOM 723 O O . SER A 1 89 ? 15.135 2.852 -14.184 1.00 88.12 89 SER A O 1
ATOM 725 N N . PHE A 1 90 ? 13.529 4.404 -14.432 1.00 87.88 90 PHE A N 1
ATOM 726 C CA . PHE A 1 90 ? 13.370 4.204 -15.875 1.00 87.88 90 PHE A CA 1
ATOM 727 C C . PHE A 1 90 ? 14.635 4.575 -16.657 1.00 87.88 90 PHE A C 1
ATOM 729 O O . PHE A 1 90 ? 15.094 3.806 -17.503 1.00 87.88 90 PHE A O 1
ATOM 736 N N . LEU A 1 91 ? 15.255 5.719 -16.353 1.00 88.50 91 LEU A N 1
ATOM 737 C CA . LEU A 1 91 ? 16.485 6.139 -17.022 1.00 88.50 91 LEU A CA 1
ATOM 738 C C . LEU A 1 91 ? 17.614 5.122 -16.804 1.00 88.50 91 LEU A C 1
ATOM 740 O O . LEU A 1 91 ? 18.322 4.773 -17.750 1.00 88.50 91 LEU A O 1
ATOM 744 N N . GLN A 1 92 ? 17.755 4.601 -15.582 1.00 89.69 92 GLN A N 1
ATOM 745 C CA . GLN A 1 92 ? 18.716 3.539 -15.278 1.00 89.69 92 GLN A CA 1
ATOM 746 C C . GLN A 1 92 ? 18.405 2.249 -16.045 1.00 89.69 92 GLN A C 1
ATOM 748 O O . GLN A 1 92 ? 19.311 1.647 -16.627 1.00 89.69 92 GLN A O 1
ATOM 753 N N . PHE A 1 93 ? 17.136 1.835 -16.096 1.00 91.19 93 PHE A N 1
ATOM 754 C CA . PHE A 1 93 ? 16.689 0.694 -16.897 1.00 91.19 93 PHE A CA 1
ATOM 755 C C . PHE A 1 93 ? 17.076 0.859 -18.374 1.00 91.19 93 PHE A C 1
ATOM 757 O O . PHE A 1 93 ? 17.715 -0.025 -18.952 1.00 91.19 93 PHE A O 1
ATOM 764 N N . TYR A 1 94 ? 16.793 2.022 -18.962 1.00 90.69 94 TYR A N 1
ATOM 765 C CA . TYR A 1 94 ? 17.129 2.321 -20.350 1.00 90.69 94 TYR A CA 1
ATOM 766 C C . TYR A 1 94 ? 18.642 2.328 -20.603 1.00 90.69 94 TYR A C 1
ATOM 768 O O . TYR A 1 94 ? 19.124 1.752 -21.581 1.00 90.69 94 TYR A O 1
ATOM 776 N N . GLN A 1 95 ? 19.429 2.934 -19.711 1.00 92.62 95 GLN A N 1
ATOM 777 C CA . GLN A 1 95 ? 20.891 2.925 -19.808 1.00 92.62 95 GLN A CA 1
ATOM 778 C C . GLN A 1 95 ? 21.456 1.499 -19.751 1.00 92.62 95 GLN A C 1
ATOM 780 O O . GLN A 1 95 ? 22.343 1.153 -20.540 1.00 92.62 95 GLN A O 1
ATOM 785 N N . ASN A 1 96 ? 20.909 0.656 -18.872 1.00 93.25 96 ASN A N 1
ATOM 786 C CA . ASN A 1 96 ? 21.271 -0.755 -18.774 1.00 93.25 96 ASN A CA 1
ATOM 787 C C . ASN A 1 96 ? 20.929 -1.511 -20.063 1.00 93.25 96 ASN A C 1
ATOM 789 O O . ASN A 1 96 ? 21.771 -2.261 -20.562 1.00 93.25 96 ASN A O 1
ATOM 793 N N . PHE A 1 97 ? 19.757 -1.254 -20.649 1.00 92.25 97 PHE A N 1
ATOM 794 C CA . PHE A 1 97 ? 19.370 -1.835 -21.933 1.00 92.25 97 PHE A CA 1
ATOM 795 C C . PHE A 1 97 ? 20.333 -1.428 -23.050 1.00 92.25 97 PHE A C 1
ATOM 797 O O . PHE A 1 97 ? 20.865 -2.286 -23.753 1.00 92.25 97 PHE A O 1
ATOM 804 N N . LYS A 1 98 ? 20.654 -0.132 -23.179 1.00 93.56 98 LYS A N 1
ATOM 805 C CA . LYS A 1 98 ? 21.621 0.343 -24.184 1.00 93.56 98 LYS A CA 1
ATOM 806 C C . LYS A 1 98 ? 22.986 -0.306 -24.017 1.00 93.56 98 LYS A C 1
ATOM 808 O O . LYS A 1 98 ? 23.622 -0.652 -25.011 1.00 93.56 98 LYS A O 1
ATOM 813 N N . LYS A 1 99 ? 23.461 -0.451 -22.778 1.00 94.62 99 LYS A N 1
ATOM 814 C CA . LYS A 1 99 ? 24.738 -1.110 -22.493 1.00 94.62 99 LYS A CA 1
ATOM 815 C C . LYS A 1 99 ? 24.698 -2.581 -22.912 1.00 94.62 99 LYS A C 1
ATOM 817 O O . LYS A 1 99 ? 25.616 -3.026 -23.593 1.00 94.62 99 LYS A O 1
ATOM 822 N N . ALA A 1 100 ? 23.624 -3.298 -22.586 1.00 92.81 100 ALA A N 1
ATOM 823 C CA . ALA A 1 100 ? 23.437 -4.687 -22.996 1.00 92.81 100 ALA A CA 1
ATOM 824 C C . ALA A 1 100 ? 23.368 -4.835 -24.528 1.00 92.81 100 ALA A C 1
ATOM 826 O O . ALA A 1 100 ? 24.064 -5.677 -25.090 1.00 92.81 100 ALA A O 1
ATOM 827 N N . LYS A 1 101 ? 22.631 -3.953 -25.217 1.00 90.94 101 LYS A N 1
ATOM 828 C CA . LYS A 1 101 ? 22.508 -3.933 -26.686 1.00 90.94 101 LYS A CA 1
ATOM 829 C C . LYS A 1 101 ? 23.828 -3.602 -27.394 1.00 90.94 101 LYS A C 1
ATOM 831 O O . LYS A 1 101 ? 24.085 -4.094 -28.487 1.00 90.94 101 LYS A O 1
ATOM 836 N N . LYS A 1 102 ? 24.710 -2.807 -26.771 1.00 92.31 102 LYS A N 1
ATOM 837 C CA . LYS A 1 102 ? 26.080 -2.590 -27.276 1.00 92.31 102 LYS A CA 1
ATOM 838 C C . LYS A 1 102 ? 26.918 -3.871 -27.238 1.00 92.31 102 LYS A C 1
ATOM 840 O O . LYS A 1 102 ? 27.699 -4.094 -28.157 1.00 92.31 102 LYS A O 1
ATOM 845 N N . SER A 1 103 ? 26.756 -4.694 -26.202 1.00 91.88 103 SER A N 1
ATOM 846 C CA . SER A 1 103 ? 27.461 -5.976 -26.058 1.00 91.88 103 SER A CA 1
ATOM 847 C C . SER A 1 103 ? 26.838 -7.106 -26.885 1.00 91.88 103 SER A C 1
ATOM 849 O O . SER A 1 103 ? 27.557 -7.988 -27.339 1.00 91.88 103 SER A O 1
ATOM 851 N N . ASN A 1 104 ? 25.524 -7.073 -27.112 1.00 91.44 104 ASN A N 1
ATOM 852 C CA . ASN A 1 104 ? 24.786 -8.023 -27.940 1.00 91.44 104 ASN A CA 1
ATOM 853 C C . ASN A 1 104 ? 23.791 -7.258 -28.828 1.00 91.44 104 ASN A C 1
ATOM 855 O O . ASN A 1 104 ? 22.683 -6.935 -28.399 1.00 91.44 104 ASN A O 1
ATOM 859 N N . LYS A 1 105 ? 24.188 -6.963 -30.074 1.00 87.44 105 LYS A N 1
ATOM 860 C CA . LYS A 1 105 ? 23.389 -6.144 -31.009 1.00 87.44 105 LYS A CA 1
ATOM 861 C C . LYS A 1 105 ? 22.032 -6.759 -31.352 1.00 87.44 105 LYS A C 1
ATOM 863 O O . LYS A 1 105 ? 21.102 -6.015 -31.650 1.00 87.44 105 LYS A O 1
ATOM 868 N N . SER A 1 106 ? 21.932 -8.085 -31.308 1.00 89.19 106 SER A N 1
ATOM 869 C CA . SER A 1 106 ? 20.711 -8.842 -31.589 1.00 89.19 106 SER A CA 1
ATOM 870 C C . SER A 1 106 ? 19.820 -9.047 -30.365 1.00 89.19 106 SER A C 1
ATOM 872 O O . SER A 1 106 ? 18.809 -9.720 -30.502 1.00 89.19 106 SER A O 1
ATOM 874 N N . LEU A 1 107 ? 20.171 -8.512 -29.185 1.00 87.38 107 LEU A N 1
ATOM 875 C CA . LEU A 1 107 ? 19.388 -8.696 -27.960 1.00 87.38 107 LEU A CA 1
ATOM 876 C C . LEU A 1 107 ? 17.975 -8.100 -28.112 1.00 87.38 107 LEU A C 1
ATOM 878 O O . LEU A 1 107 ? 17.850 -6.870 -28.199 1.00 87.38 107 LEU A O 1
ATOM 882 N N . PRO A 1 108 ? 16.917 -8.930 -28.092 1.00 88.69 108 PRO A N 1
ATOM 883 C CA . PRO A 1 108 ? 15.546 -8.441 -28.089 1.00 88.69 108 PRO A CA 1
ATOM 884 C C . PRO A 1 108 ? 15.228 -7.705 -26.782 1.00 88.69 108 PRO A C 1
ATOM 886 O O . PRO A 1 108 ? 15.721 -8.064 -25.710 1.00 88.69 108 PRO A O 1
ATOM 889 N N . LEU A 1 109 ? 14.374 -6.678 -26.851 1.00 84.69 109 LEU A N 1
ATOM 890 C CA . LEU A 1 109 ? 13.941 -5.938 -25.660 1.00 84.69 109 LEU A CA 1
ATOM 891 C C . LEU A 1 109 ? 13.194 -6.845 -24.673 1.00 84.69 109 LEU A C 1
ATOM 893 O O . LEU A 1 109 ? 13.445 -6.759 -23.475 1.00 84.69 109 LEU A O 1
ATOM 897 N N . LEU A 1 110 ? 12.334 -7.738 -25.172 1.00 85.38 110 LEU A N 1
ATOM 898 C CA . LEU A 1 110 ? 11.614 -8.711 -24.345 1.00 85.38 110 LEU A CA 1
ATOM 899 C C . LEU A 1 110 ? 12.573 -9.591 -23.542 1.00 85.38 110 LEU A C 1
ATOM 901 O O . LEU A 1 110 ? 12.430 -9.690 -22.328 1.00 85.38 110 LEU A O 1
ATOM 905 N N . ASP A 1 111 ? 13.604 -10.142 -24.181 1.00 88.12 111 ASP A N 1
ATOM 906 C CA . ASP A 1 111 ? 14.607 -10.965 -23.498 1.00 88.12 111 ASP A CA 1
ATOM 907 C C . ASP A 1 111 ? 15.364 -10.168 -22.435 1.00 88.12 111 ASP A C 1
ATOM 909 O O . ASP A 1 111 ? 15.613 -10.665 -21.332 1.00 88.12 111 ASP A O 1
ATOM 913 N N . PHE A 1 112 ? 15.712 -8.912 -22.734 1.00 90.69 112 PHE A N 1
ATOM 914 C CA . PHE A 1 112 ? 16.322 -8.030 -21.746 1.00 90.69 112 PHE A CA 1
ATOM 915 C C . PHE A 1 112 ? 15.394 -7.807 -20.551 1.00 90.69 112 PHE A C 1
ATOM 917 O O . PHE A 1 112 ? 15.831 -7.951 -19.410 1.00 90.69 112 PHE A O 1
ATOM 924 N N . VAL A 1 113 ? 14.121 -7.489 -20.798 1.00 88.88 113 VAL A N 1
ATOM 925 C CA . VAL A 1 113 ? 13.139 -7.234 -19.743 1.00 88.88 113 VAL A CA 1
ATOM 926 C C . VAL A 1 113 ? 12.903 -8.479 -18.909 1.00 88.88 113 VAL A C 1
ATOM 928 O O . VAL A 1 113 ? 12.999 -8.392 -17.688 1.00 88.88 113 VAL A O 1
ATOM 931 N N . SER A 1 114 ? 12.680 -9.642 -19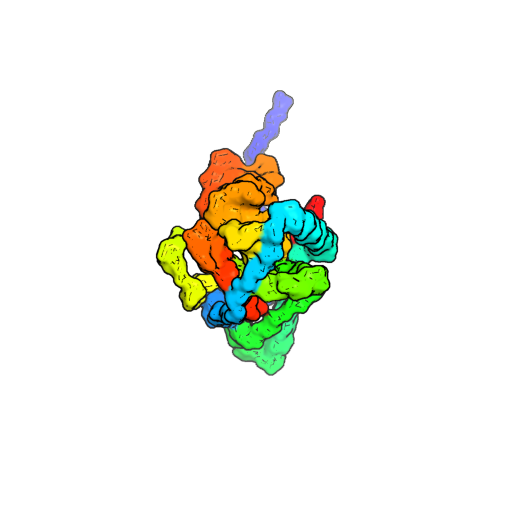.515 1.00 87.44 114 SER A N 1
ATOM 932 C CA . SER A 1 114 ? 12.505 -10.917 -18.810 1.00 87.44 114 SER A CA 1
ATOM 933 C C . SER A 1 114 ? 13.639 -11.185 -17.818 1.00 87.44 114 SER A C 1
ATOM 935 O O . SER A 1 114 ? 13.382 -11.591 -16.688 1.00 87.44 114 SER A O 1
ATOM 937 N N . ASN A 1 115 ? 14.877 -10.838 -18.181 1.00 90.00 115 ASN A N 1
ATOM 938 C CA . ASN A 1 115 ? 16.061 -11.030 -17.340 1.00 90.00 115 ASN A CA 1
ATOM 939 C C . ASN A 1 115 ? 16.424 -9.823 -16.451 1.00 90.00 115 ASN A C 1
ATOM 941 O O . ASN A 1 115 ? 17.339 -9.914 -15.623 1.00 90.00 115 ASN A O 1
ATOM 945 N N . TYR A 1 116 ? 15.739 -8.686 -16.598 1.00 90.88 116 TYR A N 1
ATOM 946 C CA . TYR A 1 116 ? 16.042 -7.475 -15.846 1.00 90.88 116 TYR A CA 1
ATOM 947 C C . TYR A 1 116 ? 15.649 -7.618 -14.373 1.00 90.88 116 TYR A C 1
ATOM 949 O O . TYR A 1 116 ? 14.505 -7.921 -14.032 1.00 90.88 116 TYR A O 1
ATOM 957 N N . LYS A 1 117 ? 16.606 -7.340 -13.480 1.00 90.56 117 LYS A N 1
ATOM 958 C CA . LYS A 1 117 ? 16.395 -7.339 -12.028 1.00 90.56 117 LYS A CA 1
ATOM 959 C C . LYS A 1 117 ? 16.179 -5.916 -11.531 1.00 90.56 117 LYS A C 1
ATOM 961 O O . LYS A 1 117 ? 17.152 -5.190 -11.317 1.00 90.56 117 LYS A O 1
ATOM 966 N N . SER A 1 118 ? 14.920 -5.548 -11.315 1.00 88.56 118 SER A N 1
ATOM 967 C CA . SER A 1 118 ? 14.542 -4.259 -10.733 1.00 88.56 118 SER A CA 1
ATOM 968 C C . SER A 1 118 ? 15.146 -4.061 -9.345 1.00 88.56 118 SER A C 1
ATOM 970 O O . SER A 1 118 ? 15.304 -5.007 -8.568 1.00 88.56 118 SER A O 1
ATOM 972 N N . ARG A 1 119 ? 15.496 -2.814 -9.032 1.00 87.25 119 ARG A N 1
ATOM 973 C CA . ARG A 1 119 ? 16.097 -2.415 -7.759 1.00 87.25 119 ARG A CA 1
ATOM 974 C C . ARG A 1 119 ? 15.463 -1.116 -7.303 1.00 87.25 119 ARG A C 1
ATOM 976 O O . ARG A 1 119 ? 15.248 -0.232 -8.121 1.00 87.25 119 ARG A O 1
ATOM 983 N N . ILE A 1 120 ? 15.262 -0.993 -5.998 1.00 86.44 120 ILE A N 1
ATOM 984 C CA . ILE A 1 120 ? 14.876 0.280 -5.395 1.00 86.44 120 ILE A CA 1
ATOM 985 C C . ILE A 1 120 ? 16.120 1.161 -5.300 1.00 86.44 120 ILE A C 1
ATOM 987 O O . ILE A 1 120 ? 17.128 0.746 -4.719 1.00 86.44 120 ILE A O 1
ATOM 991 N N . SER A 1 121 ? 16.028 2.377 -5.828 1.00 82.62 121 SER A N 1
ATOM 992 C CA . SER A 1 121 ? 17.015 3.432 -5.609 1.00 82.62 121 SER A CA 1
ATOM 993 C C . SER A 1 121 ? 16.492 4.423 -4.574 1.00 82.62 121 SER A C 1
ATOM 995 O O . SER A 1 121 ? 15.301 4.711 -4.537 1.00 82.62 121 SER A O 1
ATOM 997 N N . ARG A 1 122 ? 17.375 4.988 -3.743 1.00 78.56 122 ARG A N 1
ATOM 998 C CA . ARG A 1 122 ? 16.976 6.058 -2.808 1.00 78.56 122 ARG A CA 1
ATOM 999 C C . ARG A 1 122 ? 16.538 7.329 -3.534 1.00 78.56 122 ARG A C 1
ATOM 1001 O O . ARG A 1 122 ? 15.683 8.037 -3.021 1.00 78.56 122 ARG A O 1
ATOM 1008 N N . ASP A 1 123 ? 17.073 7.554 -4.731 1.00 77.12 123 ASP A N 1
ATOM 1009 C CA . ASP A 1 123 ? 16.789 8.733 -5.558 1.00 77.12 123 ASP A CA 1
ATOM 1010 C C . ASP A 1 123 ? 15.598 8.513 -6.512 1.00 77.12 123 ASP A C 1
ATOM 1012 O O . ASP A 1 123 ? 15.324 9.340 -7.385 1.00 77.12 123 ASP A O 1
ATOM 1016 N N . SER A 1 124 ? 14.933 7.355 -6.412 1.00 84.44 124 SER A N 1
ATOM 1017 C CA . SER A 1 124 ? 13.789 6.979 -7.244 1.00 84.44 124 SER A CA 1
ATOM 1018 C C . SER A 1 124 ? 12.922 5.962 -6.505 1.00 84.44 124 SER A C 1
ATOM 1020 O O . SER A 1 124 ? 13.114 4.749 -6.622 1.00 84.44 124 SER A O 1
ATOM 1022 N N . LEU A 1 125 ? 11.992 6.462 -5.694 1.00 89.75 125 LEU A N 1
ATOM 1023 C CA . LEU A 1 125 ? 11.102 5.618 -4.910 1.00 89.75 125 LEU A CA 1
ATOM 1024 C C . LEU A 1 125 ? 9.736 5.512 -5.592 1.00 89.75 125 LEU A C 1
ATOM 1026 O O . LEU A 1 125 ? 9.015 6.494 -5.735 1.00 89.75 125 LEU A O 1
ATOM 1030 N N . SER A 1 126 ? 9.377 4.297 -5.994 1.00 92.44 126 SER A N 1
ATOM 1031 C CA . SER A 1 126 ? 8.010 3.922 -6.365 1.00 92.44 126 SER A CA 1
ATOM 1032 C C . SER A 1 126 ? 7.151 3.668 -5.114 1.00 92.44 126 SER A C 1
ATOM 1034 O O . SER A 1 126 ? 7.619 3.804 -3.978 1.00 92.44 126 SER A O 1
ATOM 1036 N N . CYS A 1 127 ? 5.919 3.182 -5.300 1.00 93.25 127 CYS A N 1
ATOM 1037 C CA . CYS A 1 127 ? 5.095 2.668 -4.204 1.00 93.25 127 CYS A CA 1
ATOM 1038 C C . CYS A 1 127 ? 5.811 1.553 -3.421 1.00 93.25 127 CYS A C 1
ATOM 1040 O O . CYS A 1 127 ? 5.796 1.562 -2.192 1.00 93.25 127 CYS A O 1
ATOM 1042 N N . VAL A 1 128 ? 6.541 0.663 -4.102 1.00 94.94 128 VAL A N 1
ATOM 1043 C CA . VAL A 1 128 ? 7.321 -0.412 -3.471 1.00 94.94 128 VAL A CA 1
ATOM 1044 C C . VAL A 1 128 ? 8.428 0.170 -2.592 1.00 94.94 128 VAL A C 1
ATOM 1046 O O . VAL A 1 128 ? 8.580 -0.223 -1.432 1.00 94.94 128 VAL A O 1
ATOM 1049 N N . GLY A 1 129 ? 9.192 1.129 -3.124 1.00 94.75 129 GLY A N 1
ATOM 1050 C CA . GLY A 1 129 ? 10.286 1.787 -2.408 1.00 94.75 129 GLY A CA 1
ATOM 1051 C C . GLY A 1 129 ? 9.814 2.544 -1.166 1.00 94.75 129 GLY A C 1
ATOM 1052 O O . GLY A 1 129 ? 10.361 2.350 -0.073 1.00 94.75 129 GLY A O 1
ATOM 1053 N N . LEU A 1 130 ? 8.767 3.357 -1.318 1.00 95.25 130 LEU A N 1
ATOM 1054 C CA . LEU A 1 130 ? 8.170 4.138 -0.235 1.00 95.25 130 LEU A CA 1
ATOM 1055 C C . LEU A 1 130 ? 7.605 3.233 0.867 1.00 95.25 130 LEU A C 1
ATOM 1057 O O . LEU A 1 130 ? 7.910 3.419 2.048 1.00 95.25 130 LEU A O 1
ATOM 1061 N N . SER A 1 131 ? 6.846 2.199 0.501 1.00 96.94 131 SER A N 1
ATOM 1062 C CA . SER A 1 131 ? 6.263 1.271 1.470 1.00 96.94 131 SER A CA 1
ATOM 1063 C C . SER A 1 131 ? 7.321 0.439 2.196 1.00 96.94 131 SER A C 1
ATOM 1065 O O . SER A 1 131 ? 7.213 0.245 3.406 1.00 96.94 131 SER A O 1
ATOM 1067 N N . ILE A 1 132 ? 8.388 -0.007 1.520 1.00 95.62 132 ILE A N 1
ATOM 1068 C CA . ILE A 1 132 ? 9.497 -0.715 2.181 1.00 95.62 132 ILE A CA 1
ATOM 1069 C C . ILE A 1 132 ? 10.228 0.201 3.172 1.00 95.62 132 ILE A C 1
ATOM 1071 O O . ILE A 1 132 ? 10.551 -0.241 4.278 1.00 95.62 132 ILE A O 1
ATOM 1075 N N . SER A 1 133 ? 10.467 1.468 2.817 1.00 95.00 133 SER A N 1
ATOM 1076 C CA . SER A 1 133 ? 11.051 2.462 3.731 1.00 95.00 133 SER A CA 1
ATOM 1077 C C . SER A 1 133 ? 10.196 2.635 4.993 1.00 95.00 133 SER A C 1
ATOM 1079 O O . SER A 1 133 ? 10.717 2.574 6.112 1.00 95.00 133 SER A O 1
ATOM 1081 N N . LEU A 1 134 ? 8.878 2.779 4.826 1.00 96.88 134 LEU A N 1
ATOM 1082 C CA . LEU A 1 134 ? 7.927 2.925 5.928 1.00 96.88 134 LEU A CA 1
ATOM 1083 C C . LEU A 1 134 ? 7.871 1.670 6.816 1.00 96.88 134 LEU A C 1
ATOM 1085 O O . LEU A 1 134 ? 8.018 1.784 8.033 1.00 96.88 134 LEU A O 1
ATOM 1089 N N . ILE A 1 135 ? 7.765 0.471 6.230 1.00 97.19 135 ILE A N 1
ATOM 1090 C CA . ILE A 1 135 ? 7.756 -0.806 6.969 1.00 97.19 135 ILE A CA 1
ATOM 1091 C C . ILE A 1 135 ? 9.012 -0.961 7.826 1.00 97.19 135 ILE A C 1
ATOM 1093 O O . ILE A 1 135 ? 8.919 -1.397 8.972 1.00 97.19 135 ILE A O 1
ATOM 1097 N N . ARG A 1 136 ? 10.194 -0.609 7.302 1.00 96.00 136 ARG A N 1
ATOM 1098 C CA . ARG A 1 136 ? 11.448 -0.711 8.067 1.00 96.00 136 ARG A CA 1
ATOM 1099 C C . ARG A 1 136 ? 11.401 0.136 9.335 1.00 96.00 136 ARG A C 1
ATOM 1101 O O . ARG A 1 136 ? 11.772 -0.373 10.388 1.00 96.00 136 ARG A O 1
ATOM 1108 N N . LYS A 1 137 ? 10.921 1.380 9.246 1.00 96.56 137 LYS A N 1
ATOM 1109 C CA . LYS A 1 137 ? 10.795 2.266 10.411 1.00 96.56 137 LYS A CA 1
ATOM 1110 C C . LYS A 1 137 ? 9.718 1.775 11.387 1.00 96.56 137 LYS A C 1
ATOM 1112 O O . LYS A 1 137 ? 9.992 1.683 12.579 1.00 96.56 137 LYS A O 1
ATOM 1117 N N . LEU A 1 138 ? 8.549 1.364 10.887 1.00 97.25 138 LEU A N 1
ATOM 1118 C CA . LEU A 1 138 ? 7.472 0.811 11.722 1.00 97.25 138 LEU A CA 1
ATOM 1119 C C . LEU A 1 138 ? 7.932 -0.420 12.508 1.00 97.25 138 LEU A C 1
ATOM 1121 O O . LEU A 1 138 ? 7.696 -0.510 13.704 1.00 97.25 138 LEU A O 1
ATOM 1125 N N . ARG A 1 139 ? 8.638 -1.355 11.865 1.00 96.50 139 ARG A N 1
ATOM 1126 C CA . ARG A 1 139 ? 9.139 -2.572 12.526 1.00 96.50 139 ARG A CA 1
ATOM 1127 C C . ARG A 1 139 ? 10.268 -2.308 13.518 1.00 96.50 139 ARG A C 1
ATOM 1129 O O . ARG A 1 139 ? 10.437 -3.086 14.449 1.00 96.50 139 ARG A O 1
ATOM 1136 N N . GLN A 1 140 ? 11.045 -1.245 13.320 1.00 95.88 140 GLN A N 1
ATOM 1137 C CA . GLN A 1 140 ? 12.052 -0.813 14.292 1.00 95.88 140 GLN A CA 1
ATOM 1138 C C . GLN A 1 140 ? 11.399 -0.222 15.546 1.00 95.88 140 GLN A C 1
ATOM 1140 O O . GLN A 1 140 ? 11.838 -0.526 16.649 1.00 95.88 140 GLN A O 1
ATOM 1145 N N . MET A 1 141 ? 10.342 0.573 15.372 1.00 95.38 141 MET A N 1
ATOM 1146 C CA . MET A 1 141 ? 9.585 1.189 16.466 1.00 95.38 141 MET A CA 1
ATOM 1147 C C . MET A 1 141 ? 8.715 0.167 17.213 1.00 95.38 141 MET A C 1
ATOM 1149 O O . MET A 1 141 ? 8.662 0.159 18.438 1.00 95.38 141 MET A O 1
ATOM 1153 N N . TYR A 1 142 ? 8.103 -0.762 16.476 1.00 95.38 142 TYR A N 1
ATOM 1154 C CA . TYR A 1 142 ? 7.160 -1.755 16.985 1.00 95.38 142 TYR A CA 1
ATOM 1155 C C . TYR A 1 142 ? 7.607 -3.178 16.666 1.00 95.38 142 TYR A C 1
ATOM 1157 O O . TYR A 1 142 ? 6.942 -3.926 15.944 1.00 95.38 142 TYR A O 1
ATOM 1165 N N . THR A 1 143 ? 8.737 -3.583 17.241 1.00 94.94 143 THR A N 1
ATOM 1166 C CA . THR A 1 143 ? 9.340 -4.905 16.999 1.00 94.94 143 THR A CA 1
ATOM 1167 C C . THR A 1 143 ? 8.364 -6.053 17.265 1.00 94.94 143 THR A C 1
ATOM 1169 O O . THR A 1 143 ? 8.289 -6.984 16.457 1.00 94.94 143 THR A O 1
ATOM 1172 N N . ARG A 1 144 ? 7.532 -5.947 18.314 1.00 95.50 144 ARG A N 1
ATOM 1173 C CA . ARG A 1 144 ? 6.474 -6.921 18.646 1.00 95.50 144 ARG A CA 1
ATOM 1174 C C . ARG A 1 144 ? 5.427 -7.120 17.542 1.00 95.50 144 ARG A C 1
ATOM 1176 O O . ARG A 1 144 ? 4.855 -8.198 17.445 1.00 95.50 144 ARG A O 1
ATOM 1183 N N . PHE A 1 145 ? 5.206 -6.123 16.684 1.00 96.69 145 PHE A N 1
ATOM 1184 C CA . PHE A 1 145 ? 4.231 -6.162 15.587 1.00 96.69 145 PHE A CA 1
ATOM 1185 C C . PHE A 1 145 ? 4.872 -6.476 14.230 1.00 96.69 145 PHE A C 1
ATOM 1187 O O . PHE A 1 145 ? 4.232 -6.352 13.188 1.00 96.69 145 PHE A O 1
ATOM 1194 N N . SER A 1 146 ? 6.133 -6.923 14.203 1.00 95.00 146 SER A N 1
ATOM 1195 C CA . SER A 1 146 ? 6.871 -7.120 12.947 1.00 95.00 146 SER A CA 1
ATOM 1196 C C . SER A 1 146 ? 6.196 -8.077 11.963 1.00 95.00 146 SER A C 1
ATOM 1198 O O . SER A 1 146 ? 6.306 -7.876 10.754 1.00 95.00 146 SER A O 1
ATOM 1200 N N . ARG A 1 147 ? 5.507 -9.106 12.472 1.00 95.81 147 ARG A N 1
ATOM 1201 C CA . ARG A 1 147 ? 4.743 -10.077 11.668 1.00 95.81 147 ARG A CA 1
ATOM 1202 C C . ARG A 1 147 ? 3.325 -9.611 11.327 1.00 95.81 147 ARG A C 1
ATOM 1204 O O . ARG A 1 147 ? 2.699 -10.195 10.447 1.00 95.81 147 ARG A O 1
ATOM 1211 N N . SER A 1 148 ? 2.849 -8.570 12.000 1.00 97.88 148 SER A N 1
ATOM 1212 C CA . SER A 1 148 ? 1.556 -7.940 11.748 1.00 97.88 148 SER A CA 1
ATOM 1213 C C . SER A 1 148 ? 1.643 -6.887 10.653 1.00 97.88 148 SER A C 1
ATOM 1215 O O . SER A 1 148 ? 0.676 -6.680 9.935 1.00 97.88 148 SER A O 1
ATOM 1217 N N . ILE A 1 149 ? 2.810 -6.253 10.506 1.00 98.12 149 ILE A N 1
ATOM 1218 C CA . ILE A 1 149 ? 3.098 -5.227 9.501 1.00 98.12 149 ILE A CA 1
ATOM 1219 C C . ILE A 1 149 ? 3.650 -5.898 8.244 1.00 98.12 149 ILE A C 1
ATOM 1221 O O . ILE A 1 149 ? 4.693 -6.546 8.317 1.00 98.12 149 ILE A O 1
ATOM 1225 N N . ALA A 1 150 ? 3.040 -5.697 7.080 1.00 97.56 150 ALA A N 1
ATOM 1226 C CA . ALA A 1 150 ? 3.509 -6.262 5.819 1.00 97.56 150 ALA A CA 1
ATOM 1227 C C . ALA A 1 150 ? 3.251 -5.342 4.622 1.00 97.56 150 ALA A C 1
ATOM 1229 O O . ALA A 1 150 ? 2.416 -4.445 4.664 1.00 97.56 150 ALA A O 1
ATOM 1230 N N . LEU A 1 151 ? 3.975 -5.604 3.533 1.00 97.81 151 LEU A N 1
ATOM 1231 C CA . LEU A 1 151 ? 3.633 -5.074 2.218 1.00 97.81 151 LEU A CA 1
ATOM 1232 C C . LEU A 1 151 ? 2.553 -5.967 1.608 1.00 97.81 151 LEU A C 1
ATOM 1234 O O . LEU A 1 151 ? 2.727 -7.188 1.586 1.00 97.81 151 LEU A O 1
ATOM 1238 N N . VAL A 1 152 ? 1.480 -5.375 1.099 1.00 97.38 152 VAL A N 1
ATOM 1239 C CA . VAL A 1 152 ? 0.357 -6.078 0.467 1.00 97.38 152 VAL A CA 1
ATOM 1240 C C . VAL A 1 152 ? 0.166 -5.610 -0.969 1.00 97.38 152 VAL A C 1
ATOM 1242 O O . VAL A 1 152 ? 0.482 -4.470 -1.306 1.00 97.38 152 VAL A O 1
ATOM 1245 N N . SER A 1 153 ? -0.313 -6.507 -1.828 1.00 95.25 153 SER A N 1
ATOM 1246 C CA . SER A 1 153 ? -0.554 -6.215 -3.242 1.00 95.25 153 SER A CA 1
ATOM 1247 C C . SER A 1 153 ? -1.922 -5.573 -3.449 1.00 95.25 153 SER A C 1
ATOM 1249 O O . SER A 1 153 ? -2.891 -5.996 -2.817 1.00 95.25 153 SER A O 1
ATOM 1251 N N . CYS A 1 154 ? -2.001 -4.632 -4.385 1.00 94.44 154 CYS A N 1
ATOM 1252 C CA . CYS A 1 154 ? -3.226 -3.979 -4.819 1.00 94.44 154 CYS A CA 1
ATOM 1253 C C . CYS A 1 154 ? -3.407 -4.146 -6.333 1.00 94.44 154 CYS A C 1
ATOM 1255 O O . CYS A 1 154 ? -2.459 -3.991 -7.105 1.00 94.44 154 CYS A O 1
ATOM 1257 N N . GLU A 1 155 ? -4.630 -4.471 -6.729 1.00 91.69 155 GLU A N 1
ATOM 1258 C CA . GLU A 1 155 ? -5.099 -4.508 -8.110 1.00 91.69 155 GLU A CA 1
ATOM 1259 C C . GLU A 1 155 ? -6.066 -3.348 -8.337 1.00 91.69 155 GLU A C 1
ATOM 1261 O O . GLU A 1 155 ? -6.933 -3.107 -7.492 1.00 91.69 155 GLU A O 1
ATOM 1266 N N . GLU A 1 156 ? -5.943 -2.643 -9.456 1.00 89.69 156 GLU A N 1
ATOM 1267 C CA . GLU A 1 156 ? -6.767 -1.470 -9.741 1.00 89.69 156 GLU A CA 1
ATOM 1268 C C . GLU A 1 156 ? -7.808 -1.743 -10.821 1.00 89.69 156 GLU A C 1
ATOM 1270 O O . GLU A 1 156 ? -7.617 -2.576 -11.701 1.00 89.69 156 GLU A O 1
ATOM 1275 N N . SER A 1 157 ? -8.922 -1.015 -10.751 1.00 88.25 157 SER A N 1
ATOM 1276 C CA . SER A 1 157 ? -10.007 -1.043 -11.737 1.00 88.25 157 SER A CA 1
ATOM 1277 C C . SER A 1 157 ? -10.531 -2.457 -12.029 1.00 88.25 157 SER A C 1
ATOM 1279 O O . SER A 1 157 ? -10.769 -2.832 -13.180 1.00 88.25 157 SER A O 1
ATOM 1281 N N . VAL A 1 158 ? -10.731 -3.254 -10.974 1.00 89.31 158 VAL A N 1
ATOM 1282 C CA . VAL A 1 158 ? -11.234 -4.628 -11.063 1.00 89.31 158 VAL A CA 1
ATOM 1283 C C . VAL A 1 158 ? -12.683 -4.614 -11.546 1.00 89.31 158 VAL A C 1
ATOM 1285 O O . VAL A 1 158 ? -13.584 -4.169 -10.836 1.00 89.31 158 VAL A O 1
ATOM 1288 N N . LYS A 1 159 ? -12.901 -5.122 -12.765 1.00 85.56 159 LYS A N 1
ATOM 1289 C CA . LYS A 1 159 ? -14.216 -5.128 -13.430 1.00 85.56 159 LYS A CA 1
ATOM 1290 C C . LYS A 1 159 ? -15.206 -6.103 -12.797 1.00 85.56 159 LYS A C 1
ATOM 1292 O O . LYS A 1 159 ? -16.378 -5.773 -12.658 1.00 85.56 159 LYS A O 1
ATOM 1297 N N . ASP A 1 160 ? -14.733 -7.294 -12.432 1.00 86.06 160 ASP A N 1
ATOM 1298 C CA . ASP A 1 160 ? -15.541 -8.336 -11.800 1.00 86.06 160 ASP A CA 1
ATOM 1299 C C . ASP A 1 160 ? -14.827 -8.855 -10.550 1.00 86.06 160 ASP A C 1
ATOM 1301 O O . ASP A 1 160 ? -13.863 -9.619 -10.620 1.00 86.06 160 ASP A O 1
ATOM 1305 N N . VAL A 1 161 ? -15.300 -8.395 -9.392 1.00 86.19 161 VAL A N 1
ATOM 1306 C CA . VAL A 1 161 ? -14.780 -8.801 -8.081 1.00 86.19 161 VAL A CA 1
ATOM 1307 C C . VAL A 1 161 ? -15.128 -10.260 -7.774 1.00 86.19 161 VAL A C 1
ATOM 1309 O O . VAL A 1 161 ? -14.328 -10.950 -7.149 1.00 86.19 161 VAL A O 1
ATOM 1312 N N . GLY A 1 162 ? -16.287 -10.753 -8.223 1.00 83.56 162 GLY A N 1
ATOM 1313 C CA . GLY A 1 162 ? -16.747 -12.115 -7.938 1.00 83.56 162 GLY A CA 1
ATOM 1314 C C . GLY A 1 162 ? -15.968 -13.180 -8.709 1.00 83.56 162 GLY A C 1
ATOM 1315 O O . GLY A 1 162 ? -15.748 -14.276 -8.198 1.00 83.56 162 GLY A O 1
ATOM 1316 N N . ALA A 1 163 ? -15.501 -12.844 -9.913 1.00 83.69 163 ALA A N 1
ATOM 1317 C CA . ALA A 1 163 ? -14.647 -13.704 -10.732 1.00 83.69 163 ALA A CA 1
ATOM 1318 C C . ALA A 1 163 ? -13.139 -13.503 -10.481 1.00 83.69 163 ALA A C 1
ATOM 1320 O O . ALA A 1 163 ? -12.310 -14.146 -11.133 1.00 83.69 163 ALA A O 1
ATOM 1321 N N . TYR A 1 164 ? -12.755 -12.610 -9.563 1.00 84.56 164 TYR A N 1
ATOM 1322 C CA . TYR A 1 164 ? -11.354 -12.272 -9.344 1.00 84.56 164 TYR A CA 1
ATOM 1323 C C . TYR A 1 164 ? -10.564 -13.454 -8.763 1.00 84.56 164 TYR A C 1
ATOM 1325 O O . TYR A 1 164 ? -10.814 -13.916 -7.651 1.00 84.56 164 TYR A O 1
ATOM 1333 N N . SER A 1 165 ? -9.543 -13.911 -9.493 1.00 80.25 165 SER A N 1
ATOM 1334 C CA . SER A 1 165 ? -8.637 -14.968 -9.031 1.00 80.25 165 SER A CA 1
ATOM 1335 C C . SER A 1 165 ? -7.250 -14.426 -8.724 1.00 80.25 165 SER A C 1
ATOM 1337 O O . SER A 1 165 ? -6.499 -14.040 -9.614 1.00 80.25 165 SER A O 1
ATOM 1339 N N . MET A 1 166 ? -6.841 -14.477 -7.460 1.00 75.75 166 MET A N 1
ATOM 1340 C CA . MET A 1 166 ? -5.502 -14.071 -7.025 1.00 75.75 166 MET A CA 1
ATOM 1341 C C . MET A 1 166 ? -4.356 -14.660 -7.874 1.00 75.75 166 MET A C 1
ATOM 1343 O O . MET A 1 166 ? -3.355 -13.980 -8.099 1.00 75.75 166 MET A O 1
ATOM 1347 N N . GLN A 1 167 ? -4.491 -15.918 -8.298 1.00 68.56 167 GLN A N 1
ATOM 1348 C CA . GLN A 1 167 ? -3.453 -16.669 -9.010 1.00 68.56 167 GLN A CA 1
ATOM 1349 C C . GLN A 1 167 ? -3.521 -16.494 -10.530 1.00 68.56 167 GLN A C 1
ATOM 1351 O O . GLN A 1 167 ? -2.707 -17.078 -11.242 1.00 68.56 167 GLN A O 1
ATOM 1356 N N . SER A 1 168 ? -4.487 -15.720 -11.031 1.00 69.62 168 SER A N 1
ATOM 1357 C CA . SER A 1 168 ? -4.592 -15.431 -12.455 1.00 69.62 168 SER A CA 1
ATOM 1358 C C . SER A 1 168 ? -3.308 -14.744 -12.938 1.00 69.62 168 SER A C 1
ATOM 1360 O O . SER A 1 168 ? -2.921 -13.726 -12.358 1.00 69.62 168 SER A O 1
ATOM 1362 N N . PRO A 1 169 ? -2.653 -15.255 -13.997 1.00 61.31 169 PRO A N 1
ATOM 1363 C CA . PRO A 1 169 ? -1.495 -14.591 -14.593 1.00 61.31 169 PRO A CA 1
ATOM 1364 C C . PRO A 1 169 ? -1.859 -13.228 -15.199 1.00 61.31 169 PRO A C 1
ATOM 1366 O O . PRO A 1 169 ? -0.985 -12.382 -15.335 1.00 61.31 169 PRO A O 1
ATOM 1369 N N . ASN A 1 170 ? -3.147 -13.001 -15.482 1.00 65.00 170 ASN A N 1
ATOM 1370 C CA . ASN A 1 170 ? -3.672 -11.747 -16.027 1.00 65.00 170 ASN A CA 1
ATOM 1371 C C . ASN A 1 170 ? -3.953 -10.696 -14.935 1.00 65.00 170 ASN A C 1
ATOM 1373 O O . ASN A 1 170 ? -4.413 -9.603 -15.244 1.00 65.00 170 ASN A O 1
ATOM 1377 N N . ASN A 1 171 ? -3.754 -11.035 -13.654 1.00 69.31 171 ASN A N 1
ATOM 1378 C CA . ASN A 1 171 ? -4.014 -10.123 -12.542 1.00 69.31 171 ASN A CA 1
ATOM 1379 C C . ASN A 1 171 ? -2.714 -9.447 -12.124 1.00 69.31 171 ASN A C 1
ATOM 1381 O O . ASN A 1 171 ? -1.921 -9.977 -11.330 1.00 69.31 171 ASN A O 1
ATOM 1385 N N . VAL A 1 172 ? -2.490 -8.272 -12.691 1.00 69.94 172 VAL A N 1
ATOM 1386 C CA . VAL A 1 172 ? -1.271 -7.517 -12.519 1.00 69.94 172 VAL A CA 1
ATOM 1387 C C . VAL A 1 172 ? -1.317 -6.688 -11.243 1.00 69.94 172 VAL A C 1
ATOM 1389 O O . VAL A 1 172 ? -2.138 -5.798 -11.061 1.00 69.94 172 VAL A O 1
ATOM 1392 N N . LYS A 1 173 ? -0.361 -6.928 -10.340 1.00 82.38 173 LYS A N 1
ATOM 1393 C CA . LYS A 1 173 ? -0.240 -6.151 -9.093 1.00 82.38 173 LYS A CA 1
ATOM 1394 C C . LYS A 1 173 ? 0.367 -4.781 -9.380 1.00 82.38 173 LYS A C 1
ATOM 1396 O O . LYS A 1 173 ? 1.574 -4.585 -9.221 1.00 82.38 173 LYS A O 1
ATOM 1401 N N . GLU A 1 174 ? -0.470 -3.864 -9.851 1.00 85.31 174 GLU A N 1
ATOM 1402 C CA . GLU A 1 174 ? -0.090 -2.515 -10.287 1.00 85.31 174 GLU A CA 1
ATOM 1403 C C . GLU A 1 174 ? 0.423 -1.650 -9.144 1.00 85.31 174 GLU A C 1
ATOM 1405 O O . GLU A 1 174 ? 1.300 -0.809 -9.343 1.00 85.31 174 GLU A O 1
ATOM 1410 N N . HIS A 1 175 ? -0.089 -1.898 -7.941 1.00 92.50 175 HIS A N 1
ATOM 1411 C CA . HIS A 1 175 ? 0.215 -1.107 -6.766 1.00 92.50 175 HIS A CA 1
ATOM 1412 C C . HIS A 1 175 ? 0.468 -1.994 -5.547 1.00 92.50 175 HIS A C 1
ATOM 1414 O O . HIS A 1 175 ? 0.148 -3.187 -5.506 1.00 92.50 175 HIS A O 1
ATOM 1420 N N . CYS A 1 176 ? 1.085 -1.414 -4.529 1.00 95.44 176 CYS A N 1
ATOM 1421 C CA . CYS A 1 176 ? 1.261 -2.047 -3.237 1.00 95.44 176 CYS A CA 1
ATOM 1422 C C . CYS A 1 176 ? 1.293 -0.992 -2.138 1.00 95.44 176 CYS A C 1
ATOM 1424 O O . CYS A 1 176 ? 1.757 0.129 -2.343 1.00 95.44 176 CYS A O 1
ATOM 1426 N N . LEU A 1 177 ? 0.860 -1.386 -0.949 1.00 97.94 177 LEU A N 1
ATOM 1427 C CA . LEU A 1 177 ? 0.800 -0.509 0.211 1.00 97.94 177 LEU A CA 1
ATOM 1428 C C . LEU A 1 177 ? 1.152 -1.275 1.487 1.00 97.94 177 LEU A C 1
ATOM 1430 O O . LEU A 1 177 ? 1.355 -2.493 1.470 1.00 97.94 177 LEU A O 1
ATOM 1434 N N . VAL A 1 178 ? 1.282 -0.553 2.598 1.00 98.56 178 VAL A N 1
ATOM 1435 C CA . VAL A 1 178 ? 1.546 -1.160 3.904 1.00 98.56 178 VAL A CA 1
ATOM 1436 C C . VAL A 1 178 ? 0.221 -1.547 4.545 1.00 98.56 178 VAL A C 1
ATOM 1438 O O . VAL A 1 178 ? -0.714 -0.753 4.563 1.00 98.56 178 VAL A O 1
ATOM 1441 N N . CYS A 1 179 ? 0.163 -2.752 5.098 1.00 98.69 179 CYS A N 1
ATOM 1442 C CA . CYS A 1 179 ? -0.964 -3.258 5.865 1.00 98.69 179 CYS A CA 1
ATOM 1443 C C . CYS A 1 179 ? -0.497 -3.719 7.246 1.00 98.69 179 CYS A C 1
ATOM 1445 O O . CYS A 1 179 ? 0.588 -4.292 7.383 1.00 98.69 179 CYS A O 1
ATOM 1447 N N . ILE A 1 180 ? -1.324 -3.475 8.258 1.00 98.56 180 ILE A N 1
ATOM 1448 C CA . ILE A 1 180 ? -1.148 -3.968 9.620 1.00 98.56 180 ILE A CA 1
ATOM 1449 C C . ILE A 1 180 ? -2.432 -4.691 10.019 1.00 98.56 180 ILE A C 1
ATOM 1451 O O . ILE A 1 180 ? -3.473 -4.045 10.111 1.00 98.56 180 ILE A O 1
ATOM 1455 N N . LYS A 1 181 ? -2.379 -6.006 10.261 1.00 98.44 181 LYS A N 1
ATOM 1456 C CA . LYS A 1 181 ? -3.526 -6.727 10.844 1.00 98.44 181 LYS A CA 1
ATOM 1457 C C . LYS A 1 181 ? -3.623 -6.373 12.329 1.00 98.44 181 LYS A C 1
ATOM 1459 O O . LYS A 1 181 ? -2.616 -6.456 13.035 1.00 98.44 181 LYS A O 1
ATOM 1464 N N . ILE A 1 182 ? -4.804 -5.991 12.806 1.00 98.50 182 ILE A N 1
ATOM 1465 C CA . ILE A 1 182 ? -5.036 -5.542 14.185 1.00 98.50 182 ILE A CA 1
ATOM 1466 C C . ILE A 1 182 ? -6.160 -6.335 14.859 1.00 98.50 182 ILE A C 1
ATOM 1468 O O . ILE A 1 182 ? -7.048 -6.863 14.193 1.00 98.50 182 ILE A O 1
ATOM 1472 N N . CYS A 1 183 ? -6.118 -6.395 16.188 1.00 98.44 183 CYS A N 1
ATOM 1473 C CA . CYS A 1 183 ? -7.208 -6.886 17.025 1.00 98.44 183 CYS A CA 1
ATOM 1474 C C . CYS A 1 183 ? -7.314 -6.019 18.287 1.00 98.44 183 CYS A C 1
ATOM 1476 O O . CYS A 1 183 ? -6.332 -5.873 19.021 1.00 98.44 183 CYS A O 1
ATOM 1478 N N . ILE A 1 184 ? -8.489 -5.437 18.526 1.00 98.56 184 ILE A N 1
ATOM 1479 C CA . ILE A 1 184 ? -8.773 -4.551 19.663 1.00 98.56 184 ILE A CA 1
ATOM 1480 C C . ILE A 1 184 ? -9.613 -5.313 20.692 1.00 98.56 184 ILE A C 1
ATOM 1482 O O . ILE A 1 184 ? -10.586 -5.989 20.340 1.00 98.56 184 ILE A O 1
ATOM 1486 N N . GLU A 1 185 ? -9.215 -5.230 21.964 1.00 97.44 185 GLU A N 1
ATOM 1487 C CA . GLU A 1 185 ? -9.891 -5.855 23.115 1.00 97.44 185 GLU A CA 1
ATOM 1488 C C . GLU A 1 185 ? -10.095 -7.375 22.953 1.00 97.44 185 GLU A C 1
ATOM 1490 O O . GLU A 1 185 ? -11.018 -7.972 23.509 1.00 97.44 185 GLU A O 1
ATOM 1495 N N . GLY A 1 186 ? -9.236 -8.015 22.149 1.00 95.69 186 GLY A N 1
ATOM 1496 C CA . GLY A 1 186 ? -9.282 -9.448 21.853 1.00 95.69 186 GLY A CA 1
ATOM 1497 C C . GLY A 1 186 ? -10.516 -9.914 21.073 1.00 95.69 186 GLY A C 1
ATOM 1498 O O . GLY A 1 186 ? -10.754 -11.119 21.016 1.00 95.69 186 GLY A O 1
ATOM 1499 N N . LYS A 1 187 ? -11.318 -8.993 20.524 1.00 96.19 187 LYS A N 1
ATOM 1500 C CA . LYS A 1 187 ? -12.619 -9.309 19.908 1.00 96.19 187 LYS A CA 1
ATOM 1501 C C . LYS A 1 187 ? -12.861 -8.633 18.567 1.00 96.19 187 LYS A C 1
ATOM 1503 O O . LYS A 1 187 ? -13.587 -9.186 17.751 1.00 96.19 187 LYS A O 1
ATOM 1508 N N . ARG A 1 188 ? -12.325 -7.429 18.359 1.00 97.50 188 ARG A N 1
ATOM 1509 C CA . ARG A 1 188 ? -12.612 -6.622 17.168 1.00 97.50 188 ARG A CA 1
ATOM 1510 C C . ARG A 1 188 ? -11.429 -6.680 16.214 1.00 97.50 188 ARG A C 1
ATOM 1512 O O . ARG A 1 188 ? -10.410 -6.036 16.466 1.00 97.50 188 ARG A O 1
ATOM 1519 N N . GLU A 1 189 ? -11.558 -7.465 15.151 1.00 97.81 189 GLU A N 1
ATOM 1520 C CA . GLU A 1 189 ? -10.540 -7.581 14.107 1.00 97.81 189 GLU A CA 1
ATOM 1521 C C . GLU A 1 189 ? -10.638 -6.444 13.083 1.00 97.81 189 GLU A C 1
ATOM 1523 O O . GLU A 1 189 ? -11.698 -5.865 12.825 1.00 97.81 189 GLU A O 1
ATOM 1528 N N . GLY A 1 190 ? -9.496 -6.117 12.487 1.00 98.00 190 GLY A N 1
ATOM 1529 C CA . GLY A 1 190 ? -9.425 -5.123 11.432 1.00 98.00 190 GLY A CA 1
ATOM 1530 C C . GLY A 1 190 ? -8.044 -5.021 10.808 1.00 98.00 190 GLY A C 1
ATOM 1531 O O . GLY A 1 190 ? -7.126 -5.798 11.095 1.00 98.00 190 GLY A O 1
ATOM 1532 N N . TYR A 1 191 ? -7.893 -4.013 9.960 1.00 98.69 191 TYR A N 1
ATOM 1533 C CA . TYR A 1 191 ? -6.660 -3.715 9.252 1.00 98.69 191 TYR A CA 1
ATOM 1534 C C . TYR A 1 191 ? -6.389 -2.214 9.253 1.00 98.69 191 TYR A C 1
ATOM 1536 O O . TYR A 1 191 ? -7.298 -1.403 9.102 1.00 98.69 191 TYR A O 1
ATOM 1544 N N . VAL A 1 192 ? -5.117 -1.847 9.360 1.00 98.75 192 VAL A N 1
ATOM 1545 C CA . VAL A 1 192 ? -4.638 -0.487 9.103 1.00 98.75 192 VAL A CA 1
ATOM 1546 C C . VAL A 1 192 ? -3.890 -0.491 7.782 1.00 98.75 192 VAL A C 1
ATOM 1548 O O . VAL A 1 192 ? -2.971 -1.288 7.593 1.00 98.75 192 VAL A O 1
ATOM 1551 N N . LEU A 1 193 ? -4.261 0.407 6.877 1.00 98.81 193 LEU A N 1
ATOM 1552 C CA . LEU A 1 193 ? -3.612 0.608 5.590 1.00 98.81 193 LEU A CA 1
ATOM 1553 C C . LEU A 1 193 ? -2.876 1.952 5.583 1.00 98.81 193 LEU A C 1
ATOM 1555 O O . LEU A 1 193 ? -3.424 2.977 5.989 1.00 98.81 193 LEU A O 1
ATOM 1559 N N . LEU A 1 194 ? -1.629 1.943 5.110 1.00 98.56 194 LEU A N 1
ATOM 1560 C CA . LEU A 1 194 ? -0.813 3.141 4.897 1.00 98.56 194 LEU A CA 1
ATOM 1561 C C . LEU A 1 194 ? -0.328 3.125 3.449 1.00 98.56 194 LEU A C 1
ATOM 1563 O O . LEU A 1 194 ? 0.408 2.216 3.048 1.00 98.56 194 LEU A O 1
ATOM 1567 N N . ASP A 1 195 ? -0.725 4.130 2.673 1.00 97.00 195 ASP A N 1
ATOM 1568 C CA . ASP A 1 195 ? -0.442 4.199 1.240 1.00 97.00 195 ASP A CA 1
ATOM 1569 C C . ASP A 1 195 ? 0.450 5.399 0.892 1.00 97.00 195 ASP A C 1
ATOM 1571 O O . ASP A 1 195 ? -0.029 6.445 0.433 1.00 97.00 195 ASP A O 1
ATOM 1575 N N . PRO A 1 196 ? 1.773 5.269 1.100 1.00 95.31 196 PRO A N 1
ATOM 1576 C CA . PRO A 1 196 ? 2.684 6.339 0.748 1.00 95.31 196 PRO A CA 1
ATOM 1577 C C . PRO A 1 196 ? 2.843 6.486 -0.773 1.00 95.31 196 PRO A C 1
ATOM 1579 O O . PRO A 1 196 ? 3.145 7.577 -1.247 1.00 95.31 196 PRO A O 1
ATOM 1582 N N . GLY A 1 197 ? 2.599 5.430 -1.560 1.00 92.12 197 GLY A N 1
ATOM 1583 C CA . GLY A 1 197 ? 2.700 5.494 -3.018 1.00 92.12 197 GLY A CA 1
ATOM 1584 C C . GLY A 1 197 ? 1.685 6.464 -3.618 1.00 92.12 197 GLY A C 1
ATOM 1585 O O . GLY A 1 197 ? 2.006 7.224 -4.540 1.00 92.12 197 GLY A O 1
ATOM 1586 N N . TYR A 1 198 ? 0.465 6.475 -3.076 1.00 90.56 198 TYR A N 1
ATOM 1587 C CA . TYR A 1 198 ? -0.619 7.365 -3.510 1.00 90.56 198 TYR A CA 1
ATOM 1588 C C . TYR A 1 198 ? -0.711 8.648 -2.687 1.00 90.56 198 TYR A C 1
ATOM 1590 O O . TYR A 1 198 ? -1.638 9.429 -2.874 1.00 90.56 198 TYR A O 1
ATOM 1598 N N . HIS A 1 199 ? 0.296 8.914 -1.848 1.00 89.69 199 HIS A N 1
ATOM 1599 C CA . HIS A 1 199 ? 0.366 10.102 -0.998 1.00 89.69 199 HIS A CA 1
ATOM 1600 C C . HIS A 1 199 ? -0.858 10.274 -0.092 1.00 89.69 199 HIS A C 1
ATOM 1602 O O . HIS A 1 199 ? -1.213 11.395 0.276 1.00 89.69 199 HIS A O 1
ATOM 1608 N N . VAL A 1 200 ? -1.491 9.168 0.310 1.00 93.56 200 VAL A N 1
ATOM 1609 C CA . VAL A 1 200 ? -2.554 9.223 1.310 1.00 93.56 200 VAL A CA 1
ATOM 1610 C C . VAL A 1 200 ? -1.895 9.565 2.639 1.00 93.56 200 VAL A C 1
ATOM 1612 O O . VAL A 1 200 ? -1.129 8.778 3.184 1.00 93.56 200 VAL A O 1
ATOM 1615 N N . SER A 1 201 ? -2.151 10.768 3.149 1.00 92.44 201 SER A N 1
ATOM 1616 C CA . SER A 1 201 ? -1.417 11.327 4.291 1.00 92.44 201 SER A CA 1
ATOM 1617 C C . SER A 1 201 ? -1.949 10.930 5.659 1.00 92.44 201 SER A C 1
ATOM 1619 O O . SER A 1 201 ? -1.546 11.517 6.660 1.00 92.44 201 SER A O 1
ATOM 1621 N N . ARG A 1 202 ? -2.863 9.965 5.695 1.00 95.31 202 ARG A N 1
ATOM 1622 C CA . ARG A 1 202 ? -3.493 9.471 6.910 1.00 95.31 202 ARG A CA 1
ATOM 1623 C C . ARG A 1 202 ? -3.566 7.948 6.882 1.00 95.31 202 ARG A C 1
ATOM 1625 O O . ARG A 1 202 ? -3.697 7.374 5.797 1.00 95.31 202 ARG A O 1
ATOM 1632 N N . PRO A 1 203 ? -3.543 7.288 8.041 1.00 98.00 203 PRO A N 1
ATOM 1633 C CA . PRO A 1 203 ? -3.908 5.890 8.114 1.00 98.00 203 PRO A CA 1
ATOM 1634 C C . PRO A 1 203 ? -5.378 5.668 7.773 1.00 98.00 203 PRO A C 1
ATOM 1636 O O . PRO A 1 203 ? -6.247 6.460 8.140 1.00 98.00 203 PRO A O 1
ATOM 1639 N N . ILE A 1 204 ? -5.648 4.560 7.096 1.00 98.62 204 ILE A N 1
ATOM 1640 C CA . ILE A 1 204 ? -6.997 4.091 6.798 1.00 98.62 204 ILE A CA 1
ATOM 1641 C C . ILE A 1 204 ? -7.253 2.872 7.672 1.00 98.62 204 ILE A C 1
ATOM 1643 O O . ILE A 1 204 ? -6.515 1.891 7.604 1.00 98.62 204 ILE A O 1
ATOM 1647 N N . ILE A 1 205 ? -8.296 2.929 8.486 1.00 98.69 205 ILE A N 1
ATOM 1648 C CA . ILE A 1 205 ? -8.662 1.855 9.408 1.00 98.69 205 ILE A CA 1
ATOM 1649 C C . ILE A 1 205 ? -9.883 1.141 8.839 1.00 98.69 205 ILE A C 1
ATOM 1651 O O . ILE A 1 205 ? -10.901 1.777 8.585 1.00 98.69 205 ILE A O 1
ATOM 1655 N N . VAL A 1 206 ? -9.785 -0.169 8.646 1.00 98.62 206 VAL A N 1
ATOM 1656 C CA . VAL A 1 206 ? -10.860 -1.020 8.127 1.00 98.62 206 VAL A CA 1
ATOM 1657 C C . VAL A 1 206 ? -11.214 -2.030 9.208 1.00 98.62 206 VAL A C 1
ATOM 1659 O O . VAL A 1 206 ? -10.487 -3.004 9.400 1.00 98.62 206 VAL A O 1
ATOM 1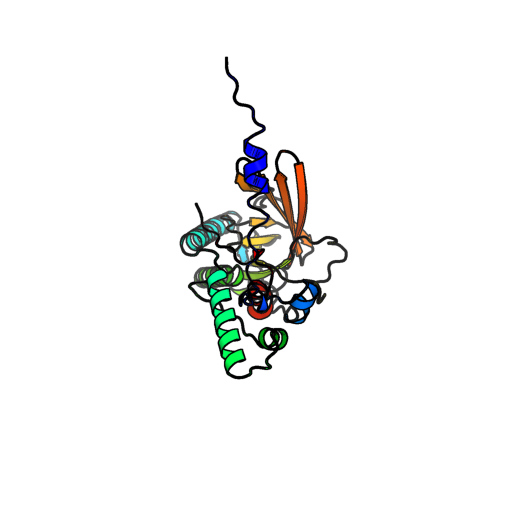662 N N . MET A 1 207 ? -12.298 -1.778 9.938 1.00 98.38 207 MET A N 1
ATOM 1663 C CA . MET A 1 207 ? -12.799 -2.704 10.959 1.00 98.38 207 MET A CA 1
ATOM 1664 C C . MET A 1 207 ? -13.785 -3.685 10.332 1.00 98.38 207 MET A C 1
ATOM 1666 O O . MET A 1 207 ? -14.589 -3.289 9.489 1.00 98.38 207 MET A O 1
ATOM 1670 N N . GLU A 1 208 ? -13.765 -4.944 10.767 1.00 97.69 208 GLU A N 1
ATOM 1671 C CA . GLU A 1 208 ? -14.711 -5.961 10.283 1.00 97.69 208 GLU A CA 1
ATOM 1672 C C . GLU A 1 208 ? -16.171 -5.593 10.599 1.00 97.69 208 GLU A C 1
ATOM 1674 O O . GLU A 1 208 ? -17.065 -5.813 9.786 1.00 97.69 208 GLU A O 1
ATOM 1679 N N . ASP A 1 209 ? -16.406 -4.958 11.748 1.00 97.00 209 ASP A N 1
ATOM 1680 C CA . ASP A 1 209 ? -17.734 -4.521 12.186 1.00 97.00 209 ASP A CA 1
ATOM 1681 C C . ASP A 1 209 ? -18.177 -3.163 11.617 1.00 97.00 209 ASP A C 1
ATOM 1683 O O . ASP A 1 209 ? -19.301 -2.734 11.871 1.00 97.00 209 ASP A O 1
ATOM 1687 N N . LEU A 1 210 ? -17.313 -2.480 10.854 1.00 97.12 210 LEU A N 1
ATOM 1688 C CA . LEU A 1 210 ? -17.533 -1.134 10.307 1.00 97.12 210 LEU A CA 1
ATOM 1689 C C . LEU A 1 210 ? -17.810 -0.041 11.361 1.00 97.12 210 LEU A C 1
ATOM 1691 O O . LEU A 1 210 ? -18.210 1.071 11.009 1.00 97.12 210 LEU A O 1
ATOM 1695 N N . VAL A 1 211 ? -17.568 -0.314 12.644 1.00 97.31 211 VAL A N 1
ATOM 1696 C CA . VAL A 1 211 ? -17.767 0.629 13.751 1.00 97.31 211 VAL A CA 1
ATOM 1697 C C . VAL A 1 211 ? -16.465 1.377 14.034 1.00 97.31 211 VAL A C 1
ATOM 1699 O O . VAL A 1 211 ? -15.374 0.882 13.746 1.00 97.31 211 VAL A O 1
ATOM 1702 N N . TYR A 1 212 ? -16.556 2.574 14.628 1.00 97.56 212 TYR A N 1
ATOM 1703 C CA . TYR A 1 212 ? -15.396 3.323 15.125 1.00 97.56 212 TYR A CA 1
ATOM 1704 C C . TYR A 1 212 ? -14.374 2.381 15.796 1.00 97.56 212 TYR A C 1
ATOM 1706 O O . TYR A 1 212 ? -14.774 1.564 16.635 1.00 97.56 212 TYR A O 1
ATOM 1714 N N . PRO A 1 213 ? -13.084 2.423 15.417 1.00 97.56 213 PRO A N 1
ATOM 1715 C CA . PRO A 1 213 ? -12.402 3.484 14.665 1.00 97.56 213 PRO A CA 1
ATOM 1716 C C . PRO A 1 213 ? -12.387 3.329 13.127 1.00 97.56 213 P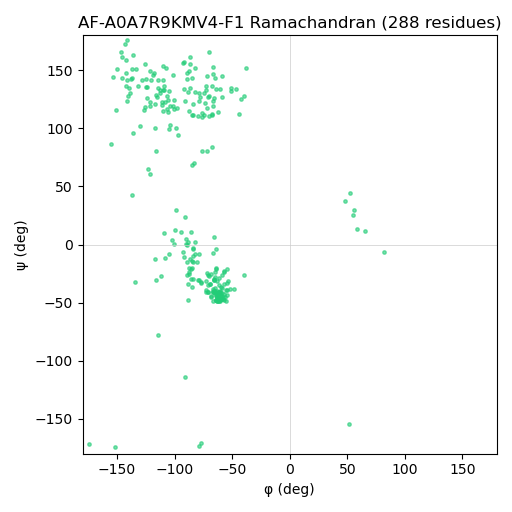RO A C 1
ATOM 1718 O O . PRO A 1 213 ? -11.521 3.898 12.463 1.00 97.56 213 PRO A O 1
ATOM 1721 N N . ASN A 1 214 ? -13.335 2.592 12.531 1.00 98.50 214 ASN A N 1
ATOM 1722 C CA . ASN A 1 214 ? -13.439 2.429 11.077 1.00 98.50 214 ASN A CA 1
ATOM 1723 C C . ASN A 1 214 ? -13.433 3.766 10.306 1.00 98.50 214 ASN A C 1
ATOM 1725 O O . ASN A 1 214 ? -14.186 4.695 10.604 1.00 98.50 214 ASN A O 1
ATOM 1729 N N . THR A 1 215 ? -12.616 3.838 9.257 1.00 98.25 215 THR A N 1
ATOM 1730 C CA . THR A 1 215 ? -12.529 4.977 8.344 1.00 98.25 215 THR A CA 1
ATOM 1731 C C . THR A 1 215 ? -13.600 4.852 7.265 1.00 98.25 215 THR A C 1
ATOM 1733 O O . THR A 1 215 ? -13.547 3.975 6.406 1.00 98.25 215 THR A O 1
ATOM 1736 N N . SER A 1 216 ? -14.583 5.750 7.312 1.00 96.31 216 SER A N 1
ATOM 1737 C CA . SER A 1 216 ? -15.608 5.879 6.267 1.00 96.31 216 SER A CA 1
ATOM 1738 C C . SER A 1 216 ? -15.059 6.601 5.028 1.00 96.31 216 SER A C 1
ATOM 1740 O O . SER A 1 216 ? -13.854 6.832 4.922 1.00 96.31 216 SER A O 1
ATOM 1742 N N . TRP A 1 217 ? -15.934 6.955 4.082 1.00 97.31 217 TRP A N 1
ATOM 1743 C CA . TRP A 1 217 ? -15.573 7.784 2.930 1.00 97.31 217 TRP A CA 1
ATOM 1744 C C . TRP A 1 217 ? -14.748 9.008 3.341 1.00 97.31 217 TRP A C 1
ATOM 1746 O O . TRP A 1 217 ? -15.086 9.709 4.297 1.00 97.31 217 TRP A O 1
ATOM 1756 N N . PHE A 1 218 ? -13.669 9.264 2.608 1.00 96.56 218 PHE A N 1
ATOM 1757 C CA . PHE A 1 218 ? -12.853 10.457 2.781 1.00 96.56 218 PHE A CA 1
ATOM 1758 C C . PHE A 1 218 ? -12.372 10.984 1.433 1.00 96.56 218 PHE A C 1
ATOM 1760 O O . PHE A 1 218 ? -12.104 10.221 0.504 1.00 96.56 218 PHE A O 1
ATOM 1767 N N . THR A 1 219 ? -12.219 12.300 1.336 1.00 94.81 219 THR A N 1
ATOM 1768 C CA . THR A 1 219 ? -11.635 12.945 0.161 1.00 94.81 219 THR A CA 1
ATOM 1769 C C . THR A 1 219 ? -10.134 12.674 0.114 1.00 94.81 219 THR A C 1
ATOM 1771 O O . THR A 1 219 ? -9.394 13.083 1.007 1.00 94.81 219 THR A O 1
ATOM 1774 N N . SER A 1 220 ? -9.676 11.993 -0.935 1.00 90.44 220 SER A N 1
ATOM 1775 C CA . SER A 1 220 ? -8.250 11.761 -1.178 1.00 90.44 220 SER A CA 1
ATOM 1776 C C . SER A 1 220 ? -7.594 12.924 -1.908 1.00 90.44 220 SER A C 1
ATOM 1778 O O . SER A 1 220 ? -6.427 13.216 -1.667 1.00 90.44 220 SER A O 1
ATOM 1780 N N . SER A 1 221 ? -8.308 13.554 -2.837 1.00 87.38 221 SER A N 1
ATOM 1781 C CA . SER A 1 221 ? -7.822 14.727 -3.556 1.00 87.38 221 SER A CA 1
ATOM 1782 C C . SER A 1 221 ? -8.999 15.561 -4.022 1.00 87.38 221 SER A C 1
ATOM 1784 O O . SER A 1 221 ? -10.014 15.008 -4.439 1.00 87.38 221 SER A O 1
ATOM 1786 N N . SER A 1 222 ? -8.844 16.876 -4.010 1.00 88.44 222 SER A N 1
ATOM 1787 C CA . SER A 1 222 ? -9.842 17.800 -4.531 1.00 88.44 222 SER A CA 1
ATOM 1788 C C . SER A 1 222 ? -9.142 18.963 -5.225 1.00 88.44 222 SER A C 1
ATOM 1790 O O . SER A 1 222 ? -8.135 19.471 -4.731 1.00 88.44 222 SER A O 1
ATOM 1792 N N . ASN A 1 223 ? -9.649 19.348 -6.389 1.00 87.12 223 ASN A N 1
ATOM 1793 C CA . ASN A 1 223 ? -9.345 20.603 -7.067 1.00 87.12 223 ASN A CA 1
ATOM 1794 C C . ASN A 1 223 ? -10.630 21.142 -7.714 1.00 87.12 223 ASN A C 1
ATOM 1796 O O . ASN A 1 223 ? -11.651 20.458 -7.716 1.00 87.12 223 ASN A O 1
ATOM 1800 N N . ASP A 1 224 ? -10.563 22.330 -8.315 1.00 83.06 224 ASP A N 1
ATOM 1801 C CA . ASP A 1 224 ? -11.726 23.028 -8.886 1.00 83.06 224 ASP A CA 1
ATOM 1802 C C . ASP A 1 224 ? -12.545 22.206 -9.900 1.00 83.06 224 ASP A C 1
ATOM 1804 O O . ASP A 1 224 ? -13.702 22.523 -10.160 1.00 83.06 224 ASP A O 1
ATOM 1808 N N . LYS A 1 225 ? -11.957 21.166 -10.505 1.00 85.50 225 LYS A N 1
ATOM 1809 C CA . LYS A 1 225 ? -12.581 20.362 -11.567 1.00 85.50 225 LYS A CA 1
ATOM 1810 C C . LYS A 1 225 ? -12.901 18.930 -11.152 1.00 85.50 225 LYS A C 1
ATOM 1812 O O . LYS A 1 225 ? -13.777 18.313 -11.760 1.00 85.50 225 LYS A O 1
ATOM 1817 N N . VAL A 1 226 ? -12.155 18.377 -10.195 1.00 90.81 226 VAL A N 1
ATOM 1818 C CA . VAL A 1 226 ? -12.185 16.950 -9.857 1.00 90.81 226 VAL A CA 1
ATOM 1819 C C . VAL A 1 226 ? -12.098 16.748 -8.350 1.00 90.81 226 VAL A C 1
ATOM 1821 O O . VAL A 1 226 ? -11.144 17.192 -7.710 1.00 90.81 226 VAL A O 1
ATOM 1824 N N . VAL A 1 227 ? -13.043 15.979 -7.813 1.00 93.94 227 VAL A N 1
ATOM 1825 C CA . VAL A 1 227 ? -13.014 15.451 -6.446 1.00 93.94 227 VAL A CA 1
ATOM 1826 C C . VAL A 1 227 ? -12.850 13.938 -6.514 1.00 93.94 227 VAL A C 1
ATOM 1828 O O . VAL A 1 227 ? -13.579 13.272 -7.243 1.00 93.94 227 VAL A O 1
ATOM 1831 N N . LYS A 1 228 ? -11.893 13.391 -5.762 1.00 94.50 228 LYS A N 1
ATOM 1832 C CA . LYS A 1 228 ? -11.721 11.948 -5.566 1.00 94.50 228 LYS A CA 1
ATOM 1833 C C . LYS A 1 228 ? -11.957 11.582 -4.119 1.00 94.50 228 LYS A C 1
ATOM 1835 O O . LYS A 1 228 ? -11.292 12.117 -3.228 1.00 94.50 228 LYS A O 1
ATOM 1840 N N . GLU A 1 229 ? -12.836 10.623 -3.902 1.00 96.69 229 GLU A N 1
ATOM 1841 C CA . GLU A 1 229 ? -13.168 10.082 -2.592 1.00 96.69 229 GLU A CA 1
ATOM 1842 C C . GLU A 1 229 ? -12.876 8.587 -2.562 1.00 96.69 229 GLU A C 1
ATOM 1844 O O . GLU A 1 229 ? -13.122 7.880 -3.541 1.00 96.69 229 GLU A O 1
ATOM 1849 N N . TYR A 1 230 ? -12.358 8.106 -1.435 1.00 97.75 230 TYR A N 1
ATOM 1850 C CA . TYR A 1 230 ? -12.048 6.697 -1.221 1.00 97.75 230 TYR A CA 1
ATOM 1851 C C . TYR A 1 230 ? -12.851 6.135 -0.055 1.00 97.75 230 TYR A C 1
ATOM 1853 O O . TYR A 1 230 ? -13.073 6.814 0.948 1.00 97.75 230 TYR A O 1
ATOM 1861 N N . CYS A 1 231 ? -13.227 4.865 -0.162 1.00 97.88 231 CYS A N 1
ATOM 1862 C CA . CYS A 1 231 ? -13.782 4.076 0.930 1.00 97.88 231 CYS A CA 1
ATOM 1863 C C . CYS A 1 231 ? -13.204 2.665 0.889 1.00 97.88 231 CYS A C 1
ATOM 1865 O O . CYS A 1 231 ? -13.134 2.047 -0.172 1.00 97.88 231 CYS A O 1
ATOM 1867 N N . TYR A 1 232 ? -12.790 2.165 2.049 1.00 98.31 232 TYR A N 1
ATOM 1868 C CA . TYR A 1 232 ? -12.186 0.848 2.187 1.00 98.31 232 TYR A CA 1
ATOM 1869 C C . TYR A 1 232 ? -13.083 -0.020 3.058 1.00 98.31 232 TYR A C 1
ATOM 1871 O O . TYR A 1 232 ? -13.497 0.399 4.137 1.00 98.31 232 TYR A O 1
ATOM 1879 N N . GLN A 1 233 ? -13.408 -1.215 2.578 1.00 97.56 233 GLN A N 1
ATOM 1880 C CA . GLN A 1 233 ? -14.288 -2.153 3.269 1.00 97.56 233 GLN A CA 1
ATOM 1881 C C . GLN A 1 233 ? -13.774 -3.573 3.083 1.00 97.56 233 GLN A C 1
ATOM 1883 O O . GLN A 1 233 ? -13.310 -3.933 2.001 1.00 97.56 233 GLN A O 1
ATOM 1888 N N . LEU A 1 234 ? -13.865 -4.388 4.129 1.00 96.50 234 LEU A N 1
ATOM 1889 C CA . LEU A 1 234 ? -13.548 -5.804 4.026 1.00 96.50 234 LEU A CA 1
ATOM 1890 C C . LEU A 1 234 ? -14.580 -6.478 3.106 1.00 96.50 234 LEU A C 1
ATOM 1892 O O . LEU A 1 234 ? -15.782 -6.318 3.307 1.00 96.50 234 LEU A O 1
ATOM 1896 N N . ILE A 1 235 ? -14.115 -7.181 2.074 1.00 94.06 235 ILE A N 1
ATOM 1897 C CA . ILE A 1 235 ? -14.976 -8.000 1.205 1.00 94.06 235 ILE A CA 1
ATOM 1898 C C . ILE A 1 235 ? -15.089 -9.396 1.811 1.00 94.06 235 ILE A C 1
ATOM 1900 O O . ILE A 1 235 ? -16.181 -9.936 1.958 1.00 94.06 235 ILE A O 1
ATOM 1904 N N . ASP A 1 236 ? -13.942 -9.957 2.179 1.00 90.94 236 ASP A N 1
ATOM 1905 C CA . ASP A 1 236 ? -13.808 -11.221 2.885 1.00 90.94 236 ASP A CA 1
ATOM 1906 C C . ASP A 1 236 ? -12.515 -11.217 3.722 1.00 90.94 236 ASP A C 1
ATOM 1908 O O . ASP A 1 236 ? -11.790 -10.227 3.792 1.00 90.94 236 ASP A O 1
ATOM 1912 N N . HIS A 1 237 ? -12.181 -12.352 4.333 1.00 87.94 237 HIS A N 1
ATOM 1913 C CA . HIS A 1 237 ? -10.970 -12.511 5.146 1.00 87.94 237 HIS A CA 1
ATOM 1914 C C . HIS A 1 237 ? -9.637 -12.352 4.379 1.00 87.94 237 HIS A C 1
ATOM 1916 O O . HIS A 1 237 ? -8.565 -12.455 4.979 1.00 87.94 237 HIS A O 1
ATOM 1922 N N . GLN A 1 238 ? -9.668 -12.171 3.058 1.00 92.75 238 GLN A N 1
ATOM 1923 C CA . GLN A 1 238 ? -8.498 -12.063 2.190 1.00 92.75 238 GLN A CA 1
ATOM 1924 C C . GLN A 1 238 ? -8.376 -10.701 1.519 1.00 92.75 238 GLN A C 1
ATOM 1926 O O . GLN A 1 238 ? -7.250 -10.268 1.259 1.00 92.75 238 GLN A O 1
ATOM 1931 N N . PHE A 1 239 ? -9.498 -10.039 1.246 1.00 95.88 239 PHE A N 1
ATOM 1932 C CA . PHE A 1 239 ? -9.555 -8.838 0.432 1.00 95.88 239 PHE A CA 1
ATOM 1933 C C . PHE A 1 239 ? -10.222 -7.670 1.143 1.00 95.88 239 PHE A C 1
ATOM 1935 O O . PHE A 1 239 ? -11.318 -7.770 1.695 1.00 95.88 239 PHE A O 1
ATOM 1942 N N . ILE A 1 240 ? -9.583 -6.513 1.014 1.00 97.94 240 ILE A N 1
ATOM 1943 C CA . ILE A 1 240 ? -10.207 -5.217 1.241 1.00 97.94 240 ILE A CA 1
ATOM 1944 C C . ILE A 1 240 ? -10.549 -4.626 -0.123 1.00 97.94 240 ILE A C 1
ATOM 1946 O O . ILE A 1 240 ? -9.681 -4.471 -0.984 1.00 97.94 240 ILE A O 1
ATOM 1950 N N . GLY A 1 241 ? -11.820 -4.288 -0.305 1.00 97.44 241 GLY A N 1
ATOM 1951 C CA . GLY A 1 241 ? -12.296 -3.492 -1.419 1.00 97.44 241 GLY A CA 1
ATOM 1952 C C . GLY A 1 241 ? -11.994 -2.027 -1.169 1.00 97.44 241 GLY A C 1
ATOM 1953 O O . GLY A 1 241 ? -12.410 -1.466 -0.157 1.00 97.44 241 GLY A O 1
ATOM 1954 N N . TRP A 1 242 ? -11.281 -1.412 -2.099 1.00 97.50 242 TRP A N 1
ATOM 1955 C CA . TRP A 1 242 ? -11.039 0.017 -2.138 1.00 97.50 242 TRP A CA 1
ATOM 1956 C C . TRP A 1 242 ? -11.911 0.626 -3.239 1.00 97.50 242 TRP A C 1
ATOM 1958 O O . TRP A 1 242 ? -11.590 0.569 -4.424 1.00 97.50 242 TRP A O 1
ATOM 1968 N N . LYS A 1 243 ? -13.044 1.196 -2.831 1.00 97.31 243 LYS A N 1
ATOM 1969 C CA . LYS A 1 243 ? -13.961 1.924 -3.708 1.00 97.31 243 LYS A CA 1
ATOM 1970 C C . LYS A 1 243 ? -13.406 3.313 -3.966 1.00 97.31 243 LYS A C 1
ATOM 1972 O O . LYS A 1 243 ? -13.069 4.031 -3.020 1.00 97.31 243 LYS A O 1
ATOM 1977 N N . VAL A 1 244 ? -13.360 3.693 -5.235 1.00 96.62 244 VAL A N 1
ATOM 1978 C CA . VAL A 1 244 ? -13.020 5.043 -5.669 1.00 96.62 244 VAL A CA 1
ATOM 1979 C C . VAL A 1 244 ? -14.248 5.676 -6.291 1.00 96.62 244 VAL A C 1
ATOM 1981 O O . VAL A 1 244 ? -14.896 5.067 -7.138 1.00 96.62 244 VAL A O 1
ATOM 1984 N N . ARG A 1 245 ? -14.530 6.911 -5.885 1.00 97.19 245 ARG A N 1
ATOM 1985 C CA . ARG A 1 245 ? -15.496 7.794 -6.526 1.00 97.19 245 ARG A CA 1
ATOM 1986 C C . ARG A 1 245 ? -14.754 9.009 -7.063 1.00 97.19 245 ARG A C 1
ATOM 1988 O O . ARG A 1 245 ? -14.102 9.714 -6.293 1.00 97.19 245 ARG A O 1
ATOM 1995 N N . GLU A 1 246 ? -14.831 9.247 -8.367 1.00 96.19 246 GLU A N 1
ATOM 1996 C CA . GLU A 1 246 ? -14.332 10.465 -9.008 1.00 96.19 246 GLU A CA 1
ATOM 1997 C C . GLU A 1 246 ? -15.519 11.285 -9.508 1.00 96.19 246 GLU A C 1
ATOM 1999 O O . GLU A 1 246 ? -16.281 10.834 -10.357 1.00 96.19 246 GLU A O 1
ATOM 2004 N N . THR A 1 247 ? -15.650 12.510 -9.009 1.00 95.31 247 THR A N 1
ATOM 2005 C CA . THR A 1 247 ? -16.627 13.480 -9.502 1.00 95.31 247 THR A CA 1
ATOM 2006 C C . THR A 1 247 ? -15.897 14.530 -10.326 1.00 95.31 247 THR A C 1
ATOM 2008 O O . THR A 1 247 ? -15.103 15.303 -9.786 1.00 95.31 247 THR A O 1
ATOM 2011 N N . ARG A 1 248 ? -16.165 14.578 -11.633 1.00 93.25 248 ARG A N 1
ATOM 2012 C CA . ARG A 1 248 ? -15.579 15.525 -12.588 1.00 93.25 248 ARG A CA 1
ATOM 2013 C C . ARG A 1 248 ? -16.674 16.336 -13.262 1.00 93.25 248 ARG A C 1
ATOM 2015 O O . ARG A 1 248 ? -17.519 15.777 -13.952 1.00 93.25 248 ARG A O 1
ATOM 2022 N N . ASN A 1 249 ? -16.644 17.660 -13.100 1.00 87.75 249 ASN A N 1
ATOM 2023 C CA . ASN A 1 249 ? -17.647 18.572 -13.677 1.00 87.75 249 ASN A CA 1
ATOM 2024 C C . ASN A 1 249 ? -19.107 18.119 -13.419 1.00 87.75 249 ASN A C 1
ATOM 2026 O O . ASN A 1 249 ? -19.957 18.213 -14.301 1.00 87.75 249 ASN A O 1
ATOM 2030 N N . GLY A 1 250 ? -19.383 17.569 -12.231 1.00 83.88 250 GLY A N 1
ATOM 2031 C CA . GLY A 1 250 ? -20.705 17.052 -11.851 1.00 83.88 250 GLY A CA 1
ATOM 2032 C C . GLY A 1 250 ? -21.042 15.637 -12.345 1.00 83.88 250 GLY A C 1
ATOM 2033 O O . GLY A 1 250 ? -22.055 15.092 -11.922 1.00 83.88 250 GLY A O 1
ATOM 2034 N N . CYS A 1 251 ? -20.207 15.019 -13.184 1.00 91.00 251 CYS A N 1
ATOM 2035 C CA . CYS A 1 251 ? -20.333 13.609 -13.560 1.00 91.00 251 CYS A CA 1
ATOM 2036 C C . CYS A 1 251 ? -19.572 12.738 -12.557 1.00 91.00 251 CYS A C 1
ATOM 2038 O O . CYS A 1 251 ? -18.422 13.043 -12.246 1.00 91.00 251 CYS A O 1
ATOM 2040 N N . GLN A 1 252 ? -20.208 11.680 -12.056 1.00 94.81 252 GLN A N 1
ATOM 2041 C CA . GLN A 1 252 ? -19.626 10.782 -11.063 1.00 94.81 252 GLN A CA 1
ATOM 2042 C C . GLN A 1 252 ? -19.345 9.413 -11.682 1.00 94.81 252 GLN A C 1
ATOM 2044 O O . GLN A 1 252 ? -20.272 8.747 -12.137 1.00 94.81 252 GLN A O 1
ATOM 2049 N N . ASP A 1 253 ? -18.086 8.992 -11.617 1.00 95.62 253 ASP A N 1
ATOM 2050 C CA . ASP A 1 253 ? -17.636 7.647 -11.961 1.00 95.62 253 ASP A CA 1
ATOM 2051 C C . ASP A 1 253 ? -17.210 6.905 -10.688 1.00 95.62 253 ASP A C 1
ATOM 2053 O O . ASP A 1 253 ? -16.591 7.483 -9.788 1.00 95.62 253 ASP A O 1
ATOM 2057 N N . GLU A 1 254 ? -17.522 5.612 -10.609 1.00 95.31 254 GLU A N 1
ATOM 2058 C CA . GLU A 1 254 ? -17.091 4.741 -9.513 1.00 95.31 254 GLU A CA 1
ATOM 2059 C C . GLU A 1 254 ? -16.425 3.472 -10.046 1.00 95.31 254 GLU A C 1
ATOM 2061 O O . GLU A 1 254 ? -16.868 2.881 -11.032 1.00 95.31 254 GLU A O 1
ATOM 2066 N N . TRP A 1 255 ? -15.367 3.029 -9.370 1.00 95.19 255 TRP A N 1
ATOM 2067 C CA . TRP A 1 255 ? -14.711 1.753 -9.644 1.00 95.19 255 TRP A CA 1
ATOM 2068 C C . TRP A 1 255 ? -14.149 1.129 -8.366 1.00 95.19 255 TRP A C 1
ATOM 2070 O O . TRP A 1 255 ? -14.050 1.772 -7.316 1.00 95.19 255 TRP A O 1
ATOM 2080 N N . MET A 1 256 ? -13.801 -0.154 -8.454 1.00 94.94 256 MET A N 1
ATOM 2081 C CA . MET A 1 256 ? -13.279 -0.936 -7.338 1.00 94.94 256 MET A CA 1
ATOM 2082 C C . MET A 1 256 ? -11.832 -1.345 -7.588 1.00 94.94 256 MET A C 1
ATOM 2084 O O . MET A 1 256 ? -11.492 -1.871 -8.644 1.00 94.94 256 MET A O 1
ATOM 2088 N N . ASN A 1 257 ? -11.010 -1.181 -6.562 1.00 95.06 257 ASN A N 1
ATOM 2089 C CA . ASN A 1 257 ? -9.675 -1.747 -6.456 1.00 95.06 257 ASN A CA 1
ATOM 2090 C C . ASN A 1 257 ? -9.689 -2.844 -5.377 1.00 95.06 257 ASN A C 1
ATOM 2092 O O . ASN A 1 257 ? -10.504 -2.803 -4.452 1.00 95.06 257 ASN A O 1
ATOM 2096 N N . LEU A 1 258 ? -8.791 -3.823 -5.468 1.00 95.62 258 LEU A N 1
ATOM 2097 C CA . LEU A 1 258 ? -8.700 -4.931 -4.513 1.00 95.62 258 LEU A CA 1
ATOM 2098 C C . LEU A 1 258 ? -7.326 -4.980 -3.855 1.00 95.62 258 LEU A C 1
ATOM 2100 O O . LEU A 1 258 ? -6.309 -5.151 -4.524 1.00 95.62 258 LEU A O 1
ATOM 2104 N N . VAL A 1 259 ? -7.304 -4.906 -2.527 1.00 96.50 259 VAL A N 1
ATOM 2105 C CA . VAL A 1 259 ? -6.098 -5.077 -1.713 1.00 96.50 259 VAL A CA 1
ATOM 2106 C C . VAL A 1 259 ? -6.129 -6.459 -1.081 1.00 96.50 259 VAL A C 1
ATOM 2108 O O . VAL A 1 259 ? -7.021 -6.763 -0.293 1.00 96.50 259 VAL A O 1
ATOM 2111 N N . TYR A 1 260 ? -5.141 -7.297 -1.385 1.00 95.62 260 TYR A N 1
ATOM 2112 C CA . TYR A 1 260 ? -5.022 -8.600 -0.737 1.00 95.62 260 TYR A CA 1
ATOM 2113 C C . TYR A 1 260 ? -4.232 -8.507 0.564 1.00 95.62 260 TYR A C 1
ATOM 2115 O O . TYR A 1 260 ? -3.026 -8.262 0.541 1.00 95.62 260 TYR A O 1
ATOM 2123 N N . VAL A 1 261 ? -4.887 -8.778 1.688 1.00 96.38 261 VAL A N 1
ATOM 2124 C CA . VAL A 1 261 ? -4.344 -8.531 3.031 1.00 96.38 261 VAL A CA 1
ATOM 2125 C C . VAL A 1 261 ? -3.947 -9.782 3.805 1.00 96.38 261 VAL A C 1
ATOM 2127 O O . VAL A 1 261 ? -3.249 -9.673 4.810 1.00 96.38 261 VAL A O 1
ATOM 2130 N N . LYS A 1 262 ? -4.314 -10.984 3.341 1.00 94.44 262 LYS A N 1
ATOM 2131 C CA . LYS A 1 262 ? -4.053 -12.216 4.107 1.00 94.44 262 LYS A CA 1
ATOM 2132 C C . LYS A 1 262 ? -2.564 -12.522 4.270 1.00 94.44 262 LYS A C 1
ATOM 2134 O O . LYS A 1 262 ? -2.139 -12.965 5.333 1.00 94.44 262 LYS A O 1
ATOM 2139 N N . ARG A 1 263 ? -1.743 -12.316 3.235 1.00 95.31 263 ARG A N 1
ATOM 2140 C CA . ARG A 1 263 ? -0.305 -12.647 3.273 1.00 95.31 263 ARG A CA 1
ATOM 2141 C C . ARG A 1 263 ? 0.562 -11.530 2.720 1.00 95.31 263 ARG A C 1
ATOM 2143 O O . ARG A 1 263 ? 0.163 -10.832 1.792 1.00 95.31 263 ARG A O 1
ATOM 2150 N N . GLN A 1 264 ? 1.792 -11.436 3.225 1.00 96.06 264 GLN A N 1
ATOM 2151 C CA . GLN A 1 264 ? 2.777 -10.491 2.703 1.00 96.06 264 GLN A CA 1
ATOM 2152 C C . GLN A 1 264 ? 3.061 -10.776 1.222 1.00 96.06 264 GLN A C 1
ATOM 2154 O O . GLN A 1 264 ? 3.373 -11.904 0.834 1.00 96.06 264 GLN A O 1
ATOM 2159 N N . PHE A 1 265 ? 3.065 -9.720 0.417 1.00 95.12 265 PHE A N 1
ATOM 2160 C CA . PHE A 1 265 ? 3.485 -9.752 -0.972 1.00 95.12 265 PHE A CA 1
ATOM 2161 C C . PHE A 1 265 ? 5.018 -9.801 -1.089 1.00 95.12 265 PHE A C 1
ATOM 2163 O O . PHE A 1 265 ? 5.721 -8.840 -0.769 1.00 95.12 265 PHE A O 1
ATOM 2170 N N . ALA A 1 266 ? 5.557 -10.945 -1.521 1.00 91.88 266 ALA A N 1
ATOM 2171 C CA . ALA A 1 266 ? 6.997 -11.214 -1.499 1.00 91.88 266 ALA A CA 1
ATOM 2172 C C . ALA A 1 266 ? 7.722 -10.745 -2.772 1.00 91.88 266 ALA A C 1
ATOM 2174 O O . ALA A 1 266 ? 8.866 -10.300 -2.704 1.00 91.88 266 ALA A O 1
ATOM 2175 N N . LYS A 1 267 ? 7.055 -10.817 -3.930 1.00 89.44 267 LYS A N 1
ATOM 2176 C CA . LYS A 1 267 ? 7.629 -10.516 -5.255 1.00 89.44 267 LYS A CA 1
ATOM 2177 C C . LYS A 1 267 ? 7.316 -9.106 -5.781 1.00 89.44 267 LYS A C 1
ATOM 2179 O O . LYS A 1 267 ? 7.296 -8.871 -6.983 1.00 89.44 267 LYS A O 1
ATOM 2184 N N . CYS A 1 268 ? 7.135 -8.135 -4.889 1.00 91.50 268 CYS A N 1
ATOM 2185 C CA . CYS A 1 268 ? 6.857 -6.743 -5.271 1.00 91.50 268 CYS A CA 1
ATOM 2186 C C . CYS A 1 268 ? 7.900 -6.132 -6.230 1.00 91.50 268 CYS A C 1
ATOM 2188 O O . CYS A 1 268 ? 7.538 -5.349 -7.101 1.00 91.50 268 CYS A O 1
ATOM 2190 N N . LEU A 1 269 ? 9.178 -6.520 -6.131 1.00 90.88 269 LEU A N 1
ATOM 2191 C CA . LEU A 1 269 ? 10.234 -6.013 -7.016 1.00 90.88 269 LEU A CA 1
ATOM 2192 C C . LEU A 1 269 ? 10.155 -6.566 -8.445 1.00 90.88 269 LEU A C 1
ATOM 2194 O O . LEU A 1 269 ? 10.397 -5.844 -9.408 1.00 90.88 269 LEU A O 1
ATOM 2198 N N . THR A 1 270 ? 9.850 -7.853 -8.606 1.00 88.75 270 THR A N 1
ATOM 2199 C CA . THR A 1 270 ? 9.816 -8.483 -9.935 1.00 88.75 270 THR A CA 1
ATOM 2200 C C . THR A 1 270 ? 8.488 -8.268 -10.653 1.00 88.75 270 THR A C 1
ATOM 2202 O O . THR A 1 270 ? 8.403 -8.528 -11.850 1.00 88.75 270 THR A O 1
ATOM 2205 N N . ILE A 1 271 ? 7.485 -7.746 -9.940 1.00 89.19 271 ILE A N 1
ATOM 2206 C CA . ILE A 1 271 ? 6.136 -7.501 -10.448 1.00 89.19 271 ILE A CA 1
ATOM 2207 C C . ILE A 1 271 ? 5.862 -6.001 -10.474 1.00 89.19 271 ILE A C 1
ATOM 2209 O O . ILE A 1 271 ? 5.993 -5.389 -11.524 1.00 89.19 271 ILE A O 1
ATOM 2213 N N . THR A 1 272 ? 5.555 -5.387 -9.332 1.00 90.50 272 THR A N 1
ATOM 2214 C CA . THR A 1 272 ? 5.127 -3.982 -9.246 1.00 90.50 272 THR A CA 1
ATOM 2215 C C . THR A 1 272 ? 6.241 -3.005 -9.626 1.00 90.50 272 THR A C 1
ATOM 2217 O O . THR A 1 272 ? 6.044 -2.149 -10.486 1.00 90.50 272 THR A O 1
ATOM 2220 N N . GLU A 1 273 ? 7.446 -3.165 -9.066 1.00 90.88 273 GLU A N 1
ATOM 2221 C CA . GLU A 1 273 ? 8.581 -2.291 -9.407 1.00 90.88 273 GLU A CA 1
ATOM 2222 C C . GLU A 1 273 ? 8.968 -2.464 -10.877 1.00 90.88 273 GLU A C 1
ATOM 2224 O O . GLU A 1 273 ? 9.112 -1.486 -11.601 1.00 90.88 273 GLU A O 1
ATOM 2229 N N . LYS A 1 274 ? 9.105 -3.712 -11.345 1.00 89.25 274 LYS A N 1
ATOM 2230 C CA . LYS A 1 274 ? 9.432 -4.012 -12.744 1.00 89.25 274 LYS A CA 1
ATOM 2231 C C . LYS A 1 274 ? 8.386 -3.457 -13.706 1.00 89.25 274 LYS A C 1
ATOM 2233 O O . LYS A 1 274 ? 8.773 -2.794 -14.663 1.00 89.25 274 LYS A O 1
ATOM 2238 N N . ARG A 1 275 ? 7.094 -3.660 -13.427 1.00 86.81 275 ARG A N 1
ATOM 2239 C CA . ARG A 1 275 ? 5.983 -3.109 -14.215 1.00 86.81 275 ARG A CA 1
ATOM 2240 C C . ARG A 1 275 ? 6.100 -1.600 -14.349 1.00 86.81 275 ARG A C 1
ATOM 2242 O O . ARG A 1 275 ? 5.952 -1.098 -15.456 1.00 86.81 275 ARG A O 1
ATOM 2249 N N . SER A 1 276 ? 6.440 -0.890 -13.272 1.00 85.31 276 SER A N 1
ATOM 2250 C CA . SER A 1 276 ? 6.578 0.571 -13.315 1.00 85.31 276 SER A CA 1
ATOM 2251 C C . SER A 1 276 ? 7.600 1.072 -14.351 1.00 85.31 276 SER A C 1
ATOM 2253 O O . SER A 1 276 ? 7.458 2.194 -14.832 1.00 85.31 276 SER A O 1
ATOM 2255 N N . LEU A 1 277 ? 8.579 0.238 -14.737 1.00 84.88 277 LEU A N 1
ATOM 2256 C CA . LEU A 1 277 ? 9.633 0.561 -15.709 1.00 84.88 277 LEU A CA 1
ATOM 2257 C C . LEU A 1 277 ? 9.250 0.291 -17.165 1.00 84.88 277 LEU A C 1
ATOM 2259 O O . LEU A 1 277 ? 9.863 0.858 -18.065 1.00 84.88 277 LEU A O 1
ATOM 2263 N N . ILE A 1 278 ? 8.319 -0.632 -17.397 1.00 80.62 278 ILE A N 1
ATOM 2264 C CA . ILE A 1 278 ? 8.019 -1.170 -18.735 1.00 80.62 278 ILE A CA 1
ATOM 2265 C C . ILE A 1 278 ? 6.599 -0.856 -19.202 1.00 80.62 278 ILE A C 1
ATOM 2267 O O . ILE A 1 278 ? 6.281 -1.056 -20.369 1.00 80.62 278 ILE A O 1
ATOM 2271 N N . TYR A 1 279 ? 5.749 -0.380 -18.297 1.00 72.88 279 TYR A N 1
ATOM 2272 C CA . TYR A 1 279 ? 4.392 0.045 -18.598 1.00 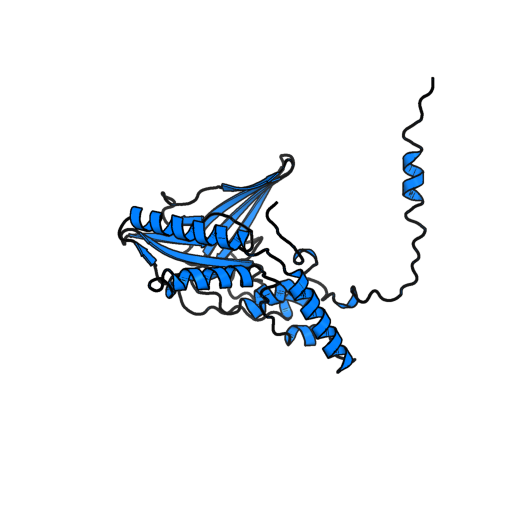72.88 279 TYR A CA 1
ATOM 2273 C C . TYR A 1 279 ? 4.358 1.518 -19.044 1.00 72.88 279 TYR A C 1
ATOM 2275 O O . TYR A 1 279 ? 5.318 2.254 -18.823 1.00 72.88 279 TYR A O 1
ATOM 2283 N N . LEU A 1 280 ? 3.266 1.921 -19.709 1.00 61.56 280 LEU A N 1
ATOM 2284 C CA . LEU A 1 280 ? 3.061 3.221 -20.372 1.00 61.56 280 LEU A CA 1
ATOM 2285 C C . LEU A 1 280 ? 3.646 4.425 -19.614 1.00 61.56 280 LEU A C 1
ATOM 2287 O O . LEU A 1 280 ? 3.604 4.461 -18.392 1.00 61.56 280 LEU A O 1
ATOM 2291 N N . LEU A 1 281 ? 4.018 5.491 -20.345 1.00 55.41 281 LEU A N 1
ATOM 2292 C CA . LEU A 1 281 ? 4.436 6.818 -19.830 1.00 55.41 281 LEU A CA 1
ATOM 2293 C C . LEU A 1 281 ? 3.614 7.333 -18.628 1.00 55.41 281 LEU A C 1
ATOM 2295 O O . LEU A 1 281 ? 4.131 8.100 -17.823 1.00 55.41 281 LEU A O 1
ATOM 2299 N N . LYS A 1 282 ? 2.354 6.896 -18.479 1.00 52.81 282 LYS A N 1
ATOM 2300 C CA . LYS A 1 282 ? 1.492 7.162 -17.316 1.00 52.81 282 LYS A CA 1
ATOM 2301 C C . LYS A 1 282 ? 2.076 6.694 -15.973 1.00 52.81 282 LYS A C 1
ATOM 2303 O O . LYS A 1 282 ? 1.657 7.224 -14.952 1.00 5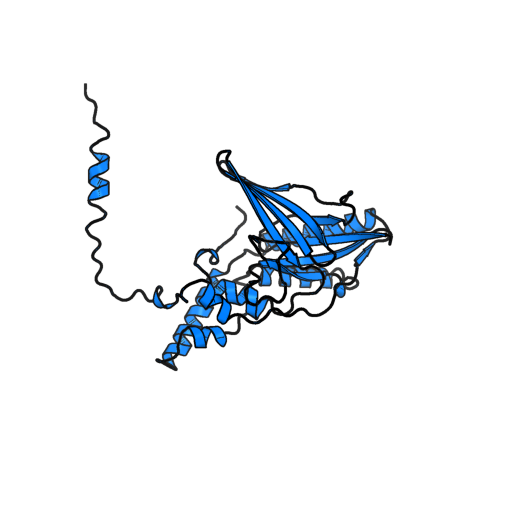2.81 282 LYS A O 1
ATOM 2308 N N . SER A 1 283 ? 3.006 5.735 -15.944 1.00 54.66 283 SER A N 1
ATOM 2309 C CA . SER A 1 283 ? 3.715 5.300 -14.730 1.00 54.66 283 SER A CA 1
ATOM 2310 C C . SER A 1 283 ? 4.929 6.174 -14.396 1.00 54.66 283 SER A C 1
ATOM 2312 O O . SER A 1 283 ? 5.415 6.112 -13.263 1.00 54.66 283 SER A O 1
ATOM 2314 N N . LEU A 1 284 ? 5.405 7.002 -15.342 1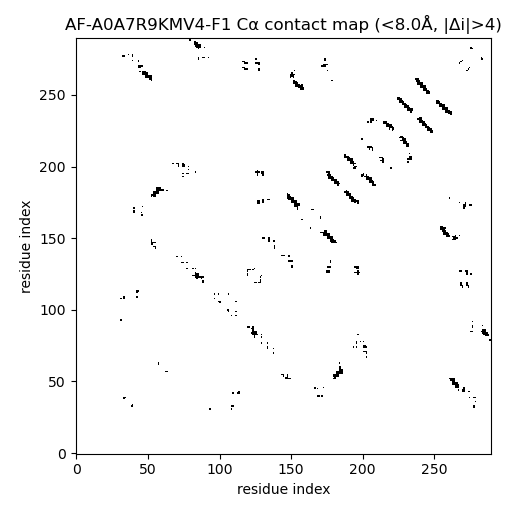.00 57.03 284 LEU A N 1
ATOM 2315 C CA . LEU A 1 284 ? 6.497 7.965 -15.164 1.00 57.03 284 LEU A CA 1
ATOM 2316 C C . LEU A 1 284 ? 5.950 9.243 -14.532 1.00 57.03 284 LEU A C 1
ATOM 2318 O O . LEU A 1 284 ? 5.824 10.290 -15.163 1.00 57.03 284 LEU A O 1
ATOM 2322 N N . VAL A 1 285 ? 5.580 9.124 -13.263 1.00 61.34 285 VAL A N 1
ATOM 2323 C CA . VAL A 1 285 ? 4.994 10.216 -12.494 1.00 61.34 285 VAL A CA 1
ATOM 2324 C C . VAL A 1 285 ? 5.999 10.676 -11.456 1.00 61.34 285 VAL A C 1
ATOM 2326 O O . VAL A 1 285 ? 6.569 9.865 -10.726 1.00 61.34 285 VAL A O 1
ATOM 2329 N N . ILE A 1 286 ? 6.171 11.990 -11.369 1.00 57.72 286 ILE A N 1
ATOM 2330 C CA . ILE A 1 286 ? 6.690 12.633 -10.168 1.00 57.72 286 ILE A CA 1
ATOM 2331 C C . ILE A 1 286 ? 5.469 13.130 -9.409 1.00 57.72 286 ILE A C 1
ATOM 2333 O O . ILE A 1 286 ? 4.699 13.942 -9.927 1.00 57.72 286 ILE A O 1
ATOM 2337 N N . ARG A 1 287 ? 5.254 12.608 -8.203 1.00 67.00 287 ARG A N 1
ATOM 2338 C CA . ARG A 1 287 ? 4.256 13.162 -7.287 1.00 67.00 287 ARG A CA 1
ATOM 2339 C C . ARG A 1 287 ? 5.016 13.880 -6.190 1.00 67.00 287 ARG A C 1
ATOM 2341 O O . ARG A 1 287 ? 5.770 13.251 -5.454 1.00 67.00 287 ARG A O 1
ATOM 2348 N N . ASN A 1 288 ? 4.804 15.186 -6.126 1.00 57.75 288 ASN A N 1
ATOM 2349 C CA . ASN A 1 288 ? 5.294 16.036 -5.057 1.00 57.75 288 ASN A CA 1
ATOM 2350 C C . ASN A 1 288 ? 4.092 16.651 -4.335 1.00 57.75 288 ASN A C 1
ATOM 2352 O O . ASN A 1 288 ? 3.058 16.914 -4.962 1.00 57.75 288 ASN A O 1
ATOM 2356 N N . ARG A 1 289 ? 4.223 16.889 -3.030 1.00 55.19 289 ARG A N 1
ATOM 2357 C CA . ARG A 1 289 ? 3.317 17.796 -2.331 1.00 55.19 289 ARG A CA 1
ATOM 2358 C C . ARG A 1 289 ? 3.564 19.202 -2.886 1.00 55.19 289 ARG A C 1
ATOM 2360 O O . ARG A 1 289 ? 4.697 19.669 -2.899 1.00 55.19 289 ARG A O 1
ATOM 2367 N N . LYS A 1 290 ? 2.509 19.838 -3.399 1.00 45.12 290 LYS A N 1
ATOM 2368 C CA . LYS A 1 290 ? 2.511 21.295 -3.566 1.00 45.12 290 LYS A CA 1
ATOM 2369 C C . LYS A 1 290 ? 2.494 21.959 -2.197 1.00 45.12 290 LYS A C 1
ATOM 2371 O O . LYS A 1 290 ? 1.815 21.398 -1.306 1.00 45.12 290 LYS A O 1
#

Secondary structure (DSSP, 8-state):
--PPPTTHHHHHHHTTSS---------TTGGG---SHHHHHTTSPPP-EEEEPPPEEESSHHHHHHHHHHHHHHHHHHHHH--EE-HHHHHHHHHHHHHHHHH-TT--HHHHHHH-----BTTBB-HHHHHHHHHHHHHHH-GGGTTTEEEEEEE-S-S-STT--TT-TT----EEEEEEEEEETTTEEEEEEE-TTTT--S-EEEETT--TT----EEEEE-SSEEEEEEEEE-SSSEEEEEEEEEETTEEEEEEEEEE-SEEE--TIIIIIHHHHHS-GGG--EE---

pLDDT: mean 83.25, std 20.72, range [26.62, 98.81]